Protein AF-X1GML5-F1 (afdb_monomer)

Solvent-accessible surface area (backbone atoms only — not comparable to full-atom values): 13481 Å² total; per-residue (Å²): 141,86,92,84,84,85,78,87,82,85,81,82,80,90,77,82,84,73,92,74,81,89,80,80,94,76,78,83,78,83,74,62,97,82,66,76,75,74,88,67,67,85,82,75,78,62,94,89,65,86,56,95,78,64,89,80,70,81,79,78,78,92,61,84,79,86,75,69,65,70,74,53,55,68,74,67,52,81,80,68,88,64,60,60,70,61,52,48,52,53,56,69,71,47,81,73,61,89,66,44,42,71,45,38,36,36,44,88,98,43,46,30,32,54,42,77,46,75,46,73,58,94,88,43,81,44,79,44,80,43,81,40,74,49,78,87,77,81,87,81,88,81,85,63,82,81,41,50,77,45,78,44,67,57,97,94,38,80,60,36,40,35,34,29,33,59,70,65,70,87,72,79,69,67,73,72,76,69,48,74,66,54,55,49,51,53,55,51,49,58,63,58,73,73,109

Nearest PDB structures (foldseek):
  7r04-assembly1_A  TM=2.091E-01  e=4.145E-01  Homo sapiens
  3k50-assembly1_A  TM=2.361E-01  e=2.569E+00  Bacteroides fragilis NCTC 9343
  7r81-assembly1_K1  TM=2.561E-01  e=3.879E+00  Neurospora crassa

Secondary structure (DSSP, 8-state):
---------------------------PPPPPTT----SSPPPPPPTT---TT-TT------S----SSHHHHTTSS------HHHHHHHHHHSPPPTTEEEEEEEETTEEEEEEEEEEEETTEEEEEEEEEE-SPPPSS----TTEEEEEEEETTEEEEEEEEEESS-----------HHHHHHHHHHHHHTT-

pLDDT: mean 70.28, std 16.93, range [37.28, 95.25]

Mean predicted aligned error: 21.53 Å

Structure (mmCIF, N/CA/C/O backbone):
data_AF-X1GML5-F1
#
_entry.id   AF-X1GML5-F1
#
loop_
_atom_site.group_PDB
_atom_site.id
_atom_site.type_symbol
_atom_site.label_atom_id
_atom_site.labe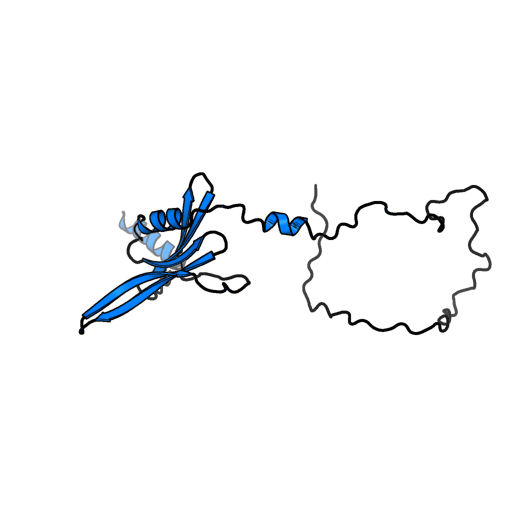l_alt_id
_atom_site.label_comp_id
_atom_site.label_asym_id
_atom_site.label_entity_id
_atom_site.label_seq_id
_atom_site.pdbx_PDB_ins_code
_atom_site.Cartn_x
_atom_site.Cartn_y
_atom_site.Cartn_z
_atom_site.occupancy
_atom_site.B_iso_or_equiv
_atom_site.auth_seq_id
_atom_site.auth_comp_id
_atom_site.auth_asym_id
_atom_site.auth_atom_id
_atom_site.pdbx_PDB_model_num
ATOM 1 N N . PHE A 1 1 ? 34.353 -23.204 2.441 1.00 42.31 1 PHE A N 1
ATOM 2 C CA . PHE A 1 1 ? 34.838 -22.052 1.657 1.00 42.31 1 PHE A CA 1
ATOM 3 C C . PHE A 1 1 ? 33.688 -21.052 1.590 1.00 42.31 1 PHE A C 1
ATOM 5 O O . PHE A 1 1 ? 32.716 -21.375 0.940 1.00 42.31 1 PHE A O 1
ATOM 12 N N . ILE A 1 2 ? 33.590 -19.935 2.315 1.00 45.88 2 ILE A N 1
ATOM 13 C CA . ILE A 1 2 ? 34.549 -19.033 2.965 1.00 45.88 2 ILE A CA 1
ATOM 14 C C . ILE A 1 2 ? 33.913 -18.567 4.294 1.00 45.88 2 ILE A C 1
ATOM 16 O O . ILE A 1 2 ? 32.857 -17.948 4.305 1.00 45.88 2 ILE A O 1
ATOM 20 N N . LYS A 1 3 ? 34.562 -18.889 5.417 1.00 42.34 3 LYS A N 1
ATOM 21 C CA . LYS A 1 3 ? 34.443 -18.201 6.711 1.00 42.34 3 LYS A CA 1
ATOM 22 C C . LYS A 1 3 ? 35.810 -17.556 6.921 1.00 42.34 3 LYS A C 1
ATOM 24 O O . LYS A 1 3 ? 36.703 -18.262 7.367 1.00 42.34 3 LYS A O 1
ATOM 29 N N . LEU A 1 4 ? 36.005 -16.300 6.527 1.00 49.41 4 LEU A N 1
ATOM 30 C CA . LEU A 1 4 ? 37.103 -15.439 6.991 1.00 49.41 4 LEU A CA 1
ATOM 31 C C . LEU A 1 4 ? 36.992 -14.091 6.278 1.00 49.41 4 LEU A C 1
ATOM 33 O O . LEU A 1 4 ? 37.176 -14.030 5.071 1.00 49.41 4 LEU A O 1
ATOM 37 N N . ILE A 1 5 ? 36.647 -13.058 7.036 1.00 54.75 5 ILE A N 1
ATOM 38 C CA . ILE A 1 5 ? 37.131 -11.666 7.002 1.00 54.75 5 ILE A CA 1
ATOM 39 C C . ILE A 1 5 ? 36.096 -10.909 7.832 1.00 54.75 5 ILE A C 1
ATOM 41 O O . ILE A 1 5 ? 35.011 -10.550 7.381 1.00 54.75 5 ILE A O 1
ATOM 45 N N . GLY A 1 6 ? 36.401 -10.835 9.124 1.00 37.28 6 GLY A N 1
ATOM 46 C CA . GLY A 1 6 ? 35.650 -10.048 10.079 1.00 37.28 6 GLY A CA 1
ATOM 47 C C . GLY A 1 6 ? 35.962 -8.564 9.939 1.00 37.28 6 GLY A C 1
ATOM 48 O O . GLY A 1 6 ? 36.991 -8.170 9.396 1.00 37.28 6 GLY A O 1
ATOM 49 N N . GLY A 1 7 ? 35.068 -7.766 10.507 1.00 40.50 7 GLY A N 1
ATOM 50 C CA . GLY A 1 7 ? 35.265 -6.346 10.748 1.00 40.50 7 GLY A CA 1
ATOM 51 C C . GLY A 1 7 ? 33.969 -5.714 11.231 1.00 40.50 7 GLY A C 1
ATOM 52 O O . GLY A 1 7 ? 33.253 -5.110 10.445 1.00 40.50 7 GLY A O 1
ATOM 53 N N . LYS A 1 8 ? 33.643 -5.890 12.518 1.00 46.78 8 LYS A N 1
ATOM 54 C CA . LYS A 1 8 ? 32.671 -5.030 13.202 1.00 46.78 8 LYS A CA 1
ATOM 55 C C . LYS A 1 8 ? 33.288 -3.635 13.308 1.00 46.78 8 LYS A C 1
ATOM 57 O O . LYS A 1 8 ? 34.385 -3.517 13.845 1.00 46.78 8 LYS A O 1
ATOM 62 N N . THR A 1 9 ? 32.584 -2.602 12.867 1.00 48.12 9 THR A N 1
ATOM 63 C CA . THR A 1 9 ? 32.887 -1.218 13.250 1.00 48.12 9 THR A CA 1
ATOM 64 C C . THR A 1 9 ? 31.716 -0.681 14.058 1.00 48.12 9 THR A C 1
ATOM 66 O O . THR A 1 9 ? 30.733 -0.187 13.512 1.00 48.12 9 THR A O 1
ATOM 69 N N . GLU A 1 10 ? 31.813 -0.838 15.375 1.00 46.84 10 GLU A N 1
ATOM 70 C CA . GLU A 1 10 ? 31.093 -0.016 16.344 1.00 46.84 10 GLU A CA 1
ATOM 71 C C . GLU A 1 10 ? 31.871 1.303 16.486 1.00 46.84 10 GLU A C 1
ATOM 73 O O . GLU A 1 10 ? 33.069 1.281 16.760 1.00 46.84 10 GLU A O 1
ATOM 78 N N . GLY A 1 11 ? 31.200 2.443 16.290 1.00 42.91 11 GLY A N 1
ATOM 79 C CA . GLY A 1 11 ? 31.710 3.759 16.689 1.00 42.91 11 GLY A CA 1
ATOM 80 C C . GLY A 1 11 ? 32.022 4.744 15.555 1.00 42.91 11 GLY A C 1
ATOM 81 O O . GLY A 1 11 ? 33.055 4.661 14.907 1.00 42.91 11 GLY A O 1
ATOM 82 N N . GLY A 1 12 ? 31.160 5.758 15.424 1.00 39.97 12 GLY A N 1
ATOM 83 C CA . GLY A 1 12 ? 31.598 7.158 15.364 1.00 39.97 12 GLY A CA 1
ATOM 84 C C . GLY A 1 12 ? 32.148 7.733 14.049 1.00 39.97 12 GLY A C 1
ATOM 85 O O . GLY A 1 12 ? 33.340 7.678 13.793 1.00 39.97 12 GLY A O 1
ATOM 86 N N . ILE A 1 13 ? 31.270 8.448 13.334 1.00 42.94 13 ILE A N 1
ATOM 87 C CA . ILE A 1 13 ? 31.510 9.706 12.591 1.00 42.94 13 ILE A CA 1
ATOM 88 C C . ILE A 1 13 ? 32.687 9.696 11.591 1.00 42.94 13 ILE A C 1
ATOM 90 O O . ILE A 1 13 ? 33.816 10.067 11.912 1.00 42.94 13 ILE A O 1
ATOM 94 N N . ALA A 1 14 ? 32.382 9.425 10.319 1.00 44.62 14 ALA A N 1
ATOM 95 C CA . ALA A 1 14 ? 33.234 9.849 9.211 1.00 44.62 14 ALA A CA 1
ATOM 96 C C . ALA A 1 14 ? 33.231 11.390 9.129 1.00 44.62 14 ALA A C 1
ATOM 98 O O . ALA A 1 14 ? 32.210 11.998 8.808 1.00 44.62 14 ALA A O 1
ATOM 99 N N . LYS A 1 15 ? 34.362 12.028 9.454 1.00 49.09 15 LYS A N 1
ATOM 100 C CA . LYS A 1 15 ? 34.577 13.462 9.216 1.00 49.09 15 LYS A CA 1
ATOM 101 C C . LYS A 1 15 ? 34.886 13.704 7.738 1.00 49.09 15 LYS A C 1
ATOM 103 O O . LYS A 1 15 ? 35.784 13.092 7.168 1.00 49.09 15 LYS A O 1
ATOM 108 N N . GLU A 1 16 ? 34.128 14.632 7.171 1.00 42.84 16 GLU A N 1
ATOM 109 C CA . GLU A 1 16 ? 34.284 15.263 5.863 1.00 42.84 16 GLU A CA 1
ATOM 110 C C . GLU A 1 16 ? 35.732 15.743 5.637 1.00 42.84 16 GLU A C 1
ATOM 112 O O . GLU A 1 16 ? 36.264 16.537 6.416 1.00 42.84 16 GLU A O 1
ATOM 117 N N . ILE A 1 17 ? 36.387 15.266 4.573 1.00 47.38 17 ILE A N 1
ATOM 118 C CA . ILE A 1 17 ? 37.682 15.800 4.135 1.00 47.38 17 ILE A CA 1
ATOM 119 C C . ILE A 1 17 ? 37.388 17.068 3.332 1.00 47.38 17 ILE A C 1
ATOM 121 O O . ILE A 1 17 ? 37.073 17.004 2.144 1.00 47.38 17 ILE A O 1
ATOM 125 N N . LYS A 1 18 ? 37.473 18.229 3.989 1.00 46.03 18 LYS A N 1
ATOM 126 C CA . LYS A 1 18 ? 37.583 19.515 3.294 1.00 46.03 18 LYS A CA 1
ATOM 127 C C . LYS A 1 18 ? 38.949 19.602 2.621 1.00 46.03 18 LYS A C 1
ATOM 129 O O . LYS A 1 18 ? 39.967 19.260 3.217 1.00 46.03 18 LYS A O 1
ATOM 134 N N . ALA A 1 19 ? 38.934 20.048 1.370 1.00 50.16 19 ALA A N 1
ATOM 135 C CA . ALA A 1 19 ? 40.122 20.351 0.593 1.00 50.16 19 ALA A CA 1
ATOM 136 C C . ALA A 1 19 ? 41.000 21.363 1.341 1.00 50.16 19 ALA A C 1
ATOM 138 O O . ALA A 1 19 ? 40.521 22.432 1.717 1.00 50.16 19 ALA A O 1
ATOM 139 N N . GLU A 1 20 ? 42.275 21.028 1.524 1.00 48.16 20 GLU A N 1
ATOM 140 C CA . GLU A 1 20 ? 43.288 21.961 2.002 1.00 48.16 20 GLU A CA 1
ATOM 141 C C . GLU A 1 20 ? 44.414 22.038 0.967 1.00 48.16 20 GLU A C 1
ATOM 143 O O . GLU A 1 20 ? 44.883 21.034 0.421 1.00 48.16 20 GLU A O 1
ATOM 148 N N . GLU A 1 21 ? 44.745 23.277 0.625 1.00 44.97 21 GLU A N 1
ATOM 149 C CA . GLU A 1 21 ? 45.674 23.697 -0.411 1.00 44.97 21 GLU A CA 1
ATOM 150 C C . GLU A 1 21 ? 47.099 23.194 -0.149 1.00 44.97 21 GLU A C 1
ATOM 152 O O . GLU A 1 21 ? 47.548 23.076 0.989 1.00 44.97 21 GLU A O 1
ATOM 157 N N . LYS A 1 22 ? 47.852 22.944 -1.227 1.00 46.56 22 LYS A N 1
ATOM 158 C CA . LYS A 1 22 ? 49.302 22.704 -1.168 1.00 46.56 22 LYS A CA 1
ATOM 159 C C . LYS A 1 22 ? 50.013 23.844 -0.425 1.00 46.56 22 LYS A C 1
ATOM 161 O O . LYS A 1 22 ? 49.896 24.988 -0.864 1.00 46.56 22 LYS A O 1
ATOM 166 N N . PRO A 1 23 ? 50.970 23.517 0.462 1.00 39.78 23 PRO A N 1
ATOM 167 C CA . PRO A 1 23 ? 52.148 24.341 0.631 1.00 39.78 23 PRO A CA 1
ATOM 168 C C . PRO A 1 23 ? 53.428 23.594 0.250 1.00 39.78 23 PRO A C 1
ATOM 170 O O . PRO A 1 23 ? 53.528 22.368 0.209 1.00 39.78 23 PRO A O 1
ATOM 173 N N . ALA A 1 24 ? 54.399 24.422 -0.104 1.00 39.69 24 ALA A N 1
ATOM 174 C CA . ALA A 1 24 ? 55.656 24.099 -0.735 1.00 39.69 24 ALA A CA 1
ATOM 175 C C . ALA A 1 24 ? 56.640 23.328 0.161 1.00 39.69 24 ALA A C 1
ATOM 177 O O . ALA A 1 24 ? 56.534 23.288 1.385 1.00 39.69 24 ALA A O 1
ATOM 178 N N . ALA A 1 25 ? 57.644 22.761 -0.510 1.00 50.81 25 ALA A N 1
ATOM 179 C CA . ALA A 1 25 ? 58.812 22.092 0.042 1.00 50.81 25 ALA A CA 1
ATOM 180 C C . ALA A 1 25 ? 59.371 22.751 1.313 1.00 50.81 25 ALA A C 1
ATOM 182 O O . ALA A 1 25 ? 59.711 23.933 1.289 1.00 50.81 25 ALA A O 1
ATOM 183 N N . ARG A 1 26 ? 59.580 21.954 2.372 1.00 39.84 26 ARG A N 1
ATOM 184 C CA . ARG A 1 26 ? 60.567 22.231 3.426 1.00 39.84 26 ARG A CA 1
ATOM 185 C C . ARG A 1 26 ? 60.962 20.970 4.203 1.00 39.84 26 ARG A C 1
ATOM 187 O O . ARG A 1 26 ? 60.115 20.247 4.704 1.00 39.84 26 ARG A O 1
ATOM 194 N N . ALA A 1 27 ? 62.284 20.814 4.279 1.00 43.94 27 ALA A N 1
ATOM 195 C CA . ALA A 1 27 ? 63.109 20.183 5.310 1.00 43.94 27 ALA A CA 1
ATOM 196 C C . ALA A 1 27 ? 62.799 18.734 5.741 1.00 43.94 27 ALA A C 1
ATOM 198 O O . ALA A 1 27 ? 61.808 18.437 6.397 1.00 43.94 27 ALA A O 1
ATOM 199 N N . ALA A 1 28 ? 63.753 17.844 5.448 1.00 48.19 28 ALA A N 1
ATOM 200 C CA . ALA A 1 28 ? 63.825 16.498 6.004 1.00 48.19 28 ALA A CA 1
ATOM 201 C C . ALA A 1 28 ? 63.810 16.527 7.550 1.00 48.19 28 ALA A C 1
ATOM 203 O O . ALA A 1 28 ? 64.538 17.332 8.138 1.00 48.19 28 ALA A O 1
ATOM 204 N N . PRO A 1 29 ? 63.044 15.649 8.224 1.00 48.53 29 PRO A N 1
ATOM 205 C CA . PRO A 1 29 ? 63.086 15.555 9.674 1.00 48.53 29 PRO A CA 1
ATOM 206 C C . PRO A 1 29 ? 64.422 14.955 10.127 1.00 48.53 29 PRO A C 1
ATOM 208 O O . PRO A 1 29 ? 64.935 14.002 9.531 1.00 48.53 29 PRO A O 1
ATOM 211 N N . ALA A 1 30 ? 64.980 15.542 11.186 1.00 57.03 30 ALA A N 1
ATOM 212 C CA . ALA A 1 30 ? 66.211 15.121 11.837 1.00 57.03 30 ALA A CA 1
ATOM 213 C C . ALA A 1 30 ? 66.178 13.616 12.158 1.00 57.03 30 ALA A C 1
ATOM 215 O O . ALA A 1 30 ? 65.274 13.121 12.830 1.00 57.03 30 ALA A O 1
ATOM 216 N N . GLY A 1 31 ? 67.161 12.883 11.632 1.00 56.75 31 GLY A N 1
ATOM 217 C CA . GLY A 1 31 ? 67.307 11.451 11.862 1.00 56.75 31 GLY A CA 1
ATOM 218 C C . GLY A 1 31 ? 67.605 11.143 1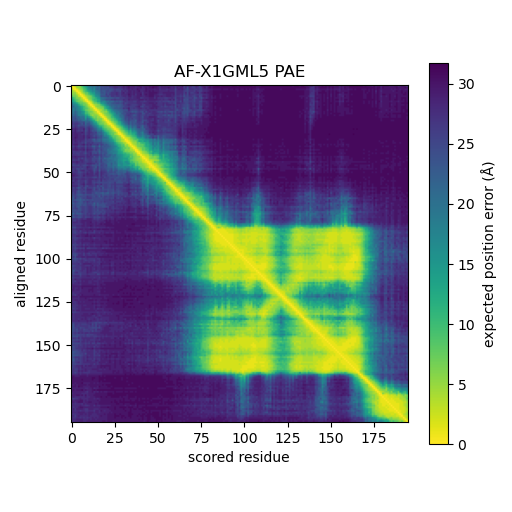3.329 1.00 56.75 31 GLY A C 1
ATOM 219 O O . GLY A 1 31 ? 68.366 11.851 13.982 1.00 56.75 31 GLY A O 1
ATOM 220 N N . HIS A 1 32 ? 67.006 10.065 13.831 1.00 54.84 32 HIS A N 1
ATOM 221 C CA . HIS A 1 32 ? 67.267 9.498 15.153 1.00 54.84 32 HIS A CA 1
ATOM 222 C C . HIS A 1 32 ? 68.785 9.279 15.362 1.00 54.84 32 HIS A C 1
ATOM 224 O O . HIS A 1 32 ? 69.427 8.755 14.447 1.00 54.84 32 HIS A O 1
ATOM 230 N N . PRO A 1 33 ? 69.373 9.594 16.535 1.00 60.81 33 PRO A N 1
ATOM 231 C CA . PRO A 1 33 ? 70.832 9.577 16.753 1.00 60.81 33 PRO A CA 1
ATOM 232 C C . PRO A 1 33 ? 71.493 8.188 16.661 1.00 60.81 33 PRO A C 1
ATOM 234 O O . PRO A 1 33 ? 72.711 8.088 16.704 1.00 60.81 33 PRO A O 1
ATOM 237 N N . LEU A 1 34 ? 70.702 7.123 16.500 1.00 60.25 34 LEU A N 1
ATOM 238 C CA . LEU A 1 34 ? 71.160 5.739 16.312 1.00 60.25 34 LEU A CA 1
ATOM 239 C C . LEU A 1 34 ? 71.056 5.257 14.855 1.00 60.25 34 LEU A C 1
ATOM 241 O O . LEU A 1 34 ? 71.297 4.088 14.570 1.00 60.25 34 LEU A O 1
ATOM 245 N N . ARG A 1 35 ? 70.658 6.122 13.917 1.00 60.78 35 ARG A N 1
ATOM 246 C CA . ARG A 1 35 ? 70.555 5.760 12.503 1.00 60.78 35 ARG A CA 1
ATOM 247 C C . ARG A 1 35 ? 71.881 6.075 11.820 1.00 60.78 35 ARG A C 1
ATOM 249 O O . ARG A 1 35 ? 72.061 7.163 11.274 1.00 60.78 35 ARG A O 1
ATOM 256 N N . GLU A 1 36 ? 72.817 5.133 11.885 1.00 67.94 36 GLU A N 1
ATOM 257 C CA . GLU A 1 36 ? 74.043 5.214 11.093 1.00 67.94 36 GLU A CA 1
ATOM 258 C C . GLU A 1 36 ? 73.681 5.407 9.614 1.00 67.94 36 GLU A C 1
ATOM 260 O O . GLU A 1 36 ? 72.768 4.773 9.075 1.00 67.94 36 GLU A O 1
ATOM 265 N N . LYS A 1 37 ? 74.351 6.360 8.960 1.00 63.47 37 LYS A N 1
ATOM 266 C CA . LYS A 1 37 ? 74.160 6.608 7.531 1.00 63.47 37 LYS A CA 1
ATOM 267 C C . LYS A 1 37 ? 74.601 5.348 6.790 1.00 63.47 37 LYS A C 1
ATOM 269 O O . LYS A 1 37 ? 75.745 4.936 6.944 1.00 63.47 37 LYS A O 1
ATOM 274 N N . ASN A 1 38 ? 73.716 4.765 5.981 1.00 58.53 38 ASN A N 1
ATOM 275 C CA . ASN A 1 38 ? 74.063 3.645 5.106 1.00 58.53 38 ASN A CA 1
ATOM 276 C C . ASN A 1 38 ? 75.311 4.004 4.280 1.00 58.53 38 ASN A C 1
ATOM 278 O O . ASN A 1 38 ? 75.240 4.844 3.384 1.00 58.53 38 ASN A O 1
ATOM 282 N N . VAL A 1 39 ? 76.446 3.372 4.591 1.00 64.50 39 VAL A N 1
ATOM 283 C CA . VAL A 1 39 ? 77.723 3.561 3.876 1.00 64.50 39 VAL A CA 1
ATOM 284 C C . VAL A 1 39 ? 77.679 2.888 2.499 1.00 64.50 39 VAL A C 1
ATOM 286 O O . VAL A 1 39 ? 78.369 3.292 1.568 1.00 64.50 39 VAL A O 1
ATOM 289 N N . PHE A 1 40 ? 76.790 1.908 2.341 1.00 62.31 40 PHE A N 1
ATOM 290 C CA . PHE A 1 40 ? 76.482 1.282 1.067 1.00 62.31 40 PHE A CA 1
ATOM 291 C C . PHE A 1 40 ? 75.171 1.868 0.540 1.00 62.31 40 PHE A C 1
ATOM 293 O O . PHE A 1 40 ? 74.109 1.695 1.142 1.00 62.31 40 PHE A O 1
ATOM 300 N N . GLY A 1 41 ? 75.250 2.609 -0.569 1.00 66.38 41 GLY A N 1
ATOM 301 C CA . GLY A 1 41 ? 74.064 3.088 -1.280 1.00 66.38 41 GLY A CA 1
ATOM 302 C C . GLY A 1 41 ? 73.140 1.932 -1.675 1.00 66.38 41 GLY A C 1
ATOM 303 O O . GLY A 1 41 ? 73.537 0.767 -1.662 1.00 66.38 41 GLY A O 1
ATOM 304 N N . THR A 1 42 ? 71.894 2.237 -2.042 1.00 66.44 42 THR A N 1
ATOM 305 C CA . THR A 1 42 ? 70.987 1.208 -2.561 1.00 66.44 42 THR A CA 1
ATOM 306 C C . THR A 1 42 ? 71.615 0.555 -3.800 1.00 66.44 42 THR A C 1
ATOM 308 O O . THR A 1 42 ? 71.968 1.270 -4.745 1.00 66.44 42 THR A O 1
ATOM 311 N N . PRO A 1 43 ? 71.801 -0.780 -3.820 1.00 68.44 43 PRO A N 1
ATOM 312 C CA . PRO A 1 43 ? 72.435 -1.444 -4.947 1.00 68.44 43 PRO A CA 1
ATOM 313 C C . PRO A 1 43 ? 71.578 -1.235 -6.195 1.00 68.44 43 PRO A C 1
ATOM 315 O O . PRO A 1 43 ? 70.367 -1.472 -6.187 1.00 68.44 43 PRO A O 1
ATOM 318 N N . LYS A 1 44 ? 72.206 -0.752 -7.269 1.00 65.56 44 LYS A N 1
ATOM 319 C CA . LYS A 1 44 ? 71.548 -0.671 -8.572 1.00 65.56 44 LYS A CA 1
ATOM 320 C C . LYS A 1 44 ? 71.449 -2.086 -9.153 1.00 65.56 44 LYS A C 1
ATOM 322 O O . LYS A 1 44 ? 72.419 -2.837 -9.045 1.00 65.56 44 LYS A O 1
ATOM 327 N N . PRO A 1 45 ? 70.317 -2.455 -9.771 1.00 65.50 45 PRO A N 1
ATOM 328 C CA . PRO A 1 45 ? 70.212 -3.711 -10.502 1.00 65.50 45 PRO A CA 1
ATOM 329 C C . PRO A 1 45 ? 71.303 -3.803 -11.572 1.00 65.50 45 PRO A C 1
ATOM 331 O O . PRO A 1 45 ? 71.653 -2.797 -12.194 1.00 65.50 45 PRO A O 1
ATOM 334 N N . ALA A 1 46 ? 71.826 -5.008 -11.793 1.00 69.50 46 ALA A N 1
ATOM 335 C CA . ALA A 1 46 ? 72.757 -5.260 -12.884 1.00 69.50 46 ALA A CA 1
ATOM 336 C C . ALA A 1 46 ? 72.096 -4.950 -14.239 1.00 69.50 46 ALA A C 1
ATOM 338 O O . ALA A 1 46 ? 70.890 -5.152 -14.422 1.00 69.50 46 ALA A O 1
ATOM 339 N N . ALA A 1 47 ? 72.895 -4.459 -15.189 1.00 65.00 47 ALA A N 1
ATOM 340 C CA . ALA A 1 47 ? 72.423 -4.146 -16.532 1.00 65.00 47 ALA A CA 1
ATOM 341 C C . ALA A 1 47 ? 71.772 -5.390 -17.168 1.00 65.00 47 ALA A C 1
ATOM 343 O O . ALA A 1 47 ? 72.407 -6.435 -17.282 1.00 65.00 47 ALA A O 1
ATOM 344 N N . GLY A 1 48 ? 70.496 -5.276 -17.550 1.00 65.94 48 GLY A N 1
ATOM 345 C CA . GLY A 1 48 ? 69.728 -6.352 -18.189 1.00 65.94 48 GLY A CA 1
ATOM 346 C C . GLY A 1 48 ? 68.758 -7.126 -17.284 1.00 65.94 48 GLY A C 1
ATOM 347 O O . GLY A 1 48 ? 67.991 -7.936 -17.798 1.00 65.94 48 GLY A O 1
ATOM 348 N N . MET A 1 49 ? 68.714 -6.872 -15.969 1.00 60.66 49 MET A N 1
ATOM 349 C CA . MET A 1 49 ? 67.706 -7.485 -15.088 1.00 60.66 49 MET A CA 1
ATOM 350 C C . MET A 1 49 ? 66.421 -6.645 -15.014 1.00 60.66 49 MET A C 1
ATOM 352 O O . MET A 1 49 ? 66.383 -5.595 -14.374 1.00 60.66 49 MET A O 1
ATOM 356 N N . ASN A 1 50 ? 65.334 -7.144 -15.612 1.00 62.16 50 ASN A N 1
ATOM 357 C CA . ASN A 1 50 ? 63.984 -6.595 -15.444 1.00 62.16 50 ASN A CA 1
ATOM 358 C C . ASN A 1 50 ? 63.378 -7.079 -14.118 1.00 62.16 50 ASN A C 1
ATOM 360 O O . ASN A 1 50 ? 62.663 -8.078 -14.076 1.00 62.16 50 ASN A O 1
ATOM 364 N N . ILE A 1 51 ? 63.673 -6.383 -13.021 1.00 60.19 51 ILE A N 1
ATOM 365 C CA . ILE A 1 51 ? 63.005 -6.628 -11.739 1.00 60.19 51 ILE A CA 1
ATOM 366 C C . ILE A 1 51 ? 61.600 -6.022 -11.824 1.00 60.19 51 ILE A C 1
ATOM 368 O O . ILE A 1 51 ? 61.450 -4.838 -12.134 1.00 60.19 51 ILE A O 1
ATOM 372 N N . ALA A 1 52 ? 60.571 -6.833 -11.564 1.00 53.38 52 ALA A N 1
ATOM 373 C CA . ALA A 1 52 ? 59.189 -6.377 -11.445 1.00 53.38 52 ALA A CA 1
ATOM 374 C C . ALA A 1 52 ? 59.118 -5.238 -10.409 1.00 53.38 52 ALA A C 1
ATOM 376 O O . ALA A 1 52 ? 59.241 -5.473 -9.210 1.00 53.38 52 ALA A O 1
ATOM 377 N N . GLY A 1 53 ? 59.015 -3.993 -10.888 1.00 55.38 53 GLY A N 1
ATOM 378 C CA . GLY A 1 53 ? 59.154 -2.784 -10.067 1.00 55.38 53 GLY A CA 1
ATOM 379 C C . GLY A 1 53 ? 60.067 -1.694 -10.645 1.00 55.38 53 GLY A C 1
ATOM 380 O O . GLY A 1 53 ? 60.194 -0.637 -10.026 1.00 55.38 53 GLY A O 1
ATOM 381 N N . SER A 1 54 ? 60.684 -1.893 -11.819 1.00 56.56 54 SER A N 1
ATOM 382 C CA . SER A 1 54 ? 61.336 -0.800 -12.557 1.00 56.56 54 SER A CA 1
ATOM 383 C C . SER A 1 54 ? 60.324 0.324 -12.818 1.00 56.56 54 SER A C 1
ATOM 385 O O . SER A 1 54 ? 59.308 0.105 -13.483 1.00 56.56 54 SER A O 1
ATOM 387 N N . ARG A 1 55 ? 60.604 1.515 -12.283 1.00 56.62 55 ARG A N 1
ATOM 388 C CA . ARG A 1 55 ? 59.700 2.676 -12.202 1.00 56.62 55 ARG A CA 1
ATOM 389 C C . ARG A 1 55 ? 59.297 3.310 -13.543 1.00 56.62 55 ARG A C 1
ATOM 391 O O . ARG A 1 55 ? 58.545 4.275 -13.528 1.00 56.62 55 ARG A O 1
ATOM 398 N N . ASP A 1 56 ? 59.714 2.747 -14.673 1.00 57.75 56 ASP A N 1
ATOM 399 C CA . ASP A 1 56 ? 59.549 3.374 -15.991 1.00 57.75 56 ASP A CA 1
ATOM 400 C C . ASP A 1 56 ? 58.498 2.708 -16.889 1.00 57.75 56 ASP A C 1
ATOM 402 O O . ASP A 1 56 ? 58.361 3.062 -18.058 1.00 57.75 56 ASP A O 1
ATOM 406 N N . ARG A 1 57 ? 57.699 1.765 -16.372 1.00 56.19 57 ARG A N 1
ATOM 407 C CA . ARG A 1 57 ? 56.503 1.315 -17.098 1.00 56.19 57 ARG A CA 1
ATOM 408 C C . ARG A 1 57 ? 55.309 2.160 -16.686 1.00 56.19 57 ARG A C 1
ATOM 410 O O . ARG A 1 57 ? 54.626 1.847 -15.716 1.00 56.19 57 ARG A O 1
ATOM 417 N N . ALA A 1 58 ? 55.040 3.207 -17.462 1.00 60.47 58 ALA A N 1
ATOM 418 C CA . ALA A 1 58 ? 53.723 3.824 -17.496 1.00 60.47 58 ALA A CA 1
ATOM 419 C C . ALA A 1 58 ? 52.720 2.764 -17.977 1.00 60.47 58 ALA A C 1
ATOM 421 O O . ALA A 1 58 ? 52.571 2.518 -19.172 1.00 60.47 58 ALA A O 1
ATOM 422 N N . THR A 1 59 ? 52.073 2.075 -17.040 1.00 63.12 59 THR A N 1
ATOM 423 C CA . THR A 1 59 ? 50.909 1.232 -17.312 1.00 63.12 59 THR A CA 1
ATOM 424 C C . THR A 1 59 ? 49.801 2.125 -17.858 1.00 63.12 59 THR A C 1
ATOM 426 O O . THR A 1 59 ? 49.070 2.755 -17.096 1.00 63.12 59 THR A O 1
ATOM 429 N N . GLN A 1 60 ? 49.703 2.222 -19.185 1.00 64.88 60 GLN A N 1
ATOM 430 C CA . GLN A 1 60 ? 48.545 2.804 -19.848 1.00 64.88 60 GLN A CA 1
ATOM 431 C C . GLN A 1 60 ? 47.369 1.854 -19.635 1.00 64.88 60 GLN A C 1
ATOM 433 O O . GLN A 1 60 ? 47.317 0.767 -20.203 1.00 64.88 60 GLN A O 1
ATOM 438 N N . ASN A 1 61 ? 46.447 2.247 -18.761 1.00 63.28 61 ASN A N 1
ATOM 439 C CA . ASN A 1 61 ? 45.201 1.528 -18.564 1.00 63.28 61 ASN A CA 1
ATOM 440 C C . ASN A 1 61 ? 44.267 1.881 -19.733 1.00 63.28 61 ASN A C 1
ATOM 442 O O . ASN A 1 61 ? 43.629 2.929 -19.724 1.00 63.28 61 ASN A O 1
ATOM 446 N N . THR A 1 62 ? 44.247 1.054 -20.780 1.00 67.19 62 THR A N 1
ATOM 447 C CA . THR A 1 62 ? 43.413 1.226 -21.985 1.00 67.19 62 THR A CA 1
ATOM 448 C C . THR A 1 62 ? 42.036 0.574 -21.820 1.00 67.19 62 THR A C 1
ATOM 450 O O . THR A 1 62 ? 41.544 -0.112 -22.713 1.00 67.19 62 THR A O 1
ATOM 453 N N . GLY A 1 63 ? 41.416 0.760 -20.656 1.00 74.56 63 GLY A N 1
ATOM 454 C CA . GLY A 1 63 ? 40.051 0.318 -20.378 1.00 74.56 63 GLY A CA 1
ATOM 455 C C . GLY A 1 63 ? 39.124 1.516 -20.172 1.00 74.56 63 GLY A C 1
ATOM 456 O O . GLY A 1 63 ? 39.575 2.538 -19.647 1.00 74.56 63 GLY A O 1
ATOM 457 N N . PRO A 1 64 ? 37.837 1.428 -20.555 1.00 75.56 64 PRO A N 1
ATOM 458 C CA . PRO A 1 64 ? 36.870 2.451 -20.186 1.00 75.56 64 PRO A CA 1
ATOM 459 C C . PRO A 1 64 ? 36.848 2.589 -18.661 1.00 75.56 64 PRO A C 1
ATOM 461 O O . PRO A 1 64 ? 36.776 1.600 -17.929 1.00 75.56 64 PRO A O 1
ATOM 464 N N . LEU A 1 65 ? 36.940 3.828 -18.177 1.00 71.81 65 LEU A N 1
ATOM 465 C CA . LEU A 1 65 ? 36.849 4.113 -16.753 1.00 71.81 65 LEU A CA 1
ATOM 466 C C . LEU A 1 65 ? 35.428 3.748 -16.306 1.00 71.81 65 LEU A C 1
ATOM 468 O O . LEU A 1 65 ? 34.464 4.389 -16.724 1.00 71.81 65 LEU A O 1
ATOM 472 N N . TYR A 1 66 ? 35.277 2.698 -15.496 1.00 68.19 66 TYR A N 1
ATOM 473 C CA . TYR A 1 66 ? 33.972 2.335 -14.953 1.00 68.19 66 TYR A CA 1
ATOM 474 C C . TYR A 1 66 ? 33.500 3.461 -14.027 1.00 68.19 66 TYR A C 1
ATOM 476 O O . TYR A 1 66 ? 34.003 3.627 -12.919 1.00 68.19 66 TYR A O 1
ATOM 484 N N . THR A 1 67 ? 32.551 4.265 -14.505 1.00 72.31 67 THR A N 1
ATOM 485 C CA . THR A 1 67 ? 31.989 5.395 -13.749 1.00 72.31 67 THR A CA 1
ATOM 486 C C . THR A 1 67 ? 30.776 5.000 -12.906 1.00 72.31 67 THR A C 1
ATOM 488 O O . THR A 1 67 ? 30.253 5.838 -12.178 1.00 72.31 67 THR A O 1
ATOM 491 N N . GLY A 1 68 ? 30.299 3.751 -13.012 1.00 63.50 68 GLY A N 1
ATOM 492 C CA . GLY A 1 68 ? 29.112 3.259 -12.301 1.00 63.50 68 GLY A CA 1
ATOM 493 C C . GLY A 1 68 ? 27.788 3.926 -12.699 1.00 63.50 68 GLY A C 1
ATOM 494 O O . GLY A 1 68 ? 26.770 3.650 -12.076 1.00 63.50 68 GLY A O 1
ATOM 495 N N . LYS A 1 69 ? 27.778 4.798 -13.717 1.00 61.78 69 LYS A N 1
ATOM 496 C CA . LYS A 1 69 ? 26.584 5.563 -14.112 1.00 61.78 69 LYS A CA 1
ATOM 497 C C . LYS A 1 69 ? 25.557 4.732 -14.887 1.00 61.78 69 LYS A C 1
ATOM 499 O O . LYS A 1 69 ? 24.364 4.934 -14.705 1.00 61.78 69 LYS A O 1
ATOM 504 N N . GLU A 1 70 ? 26.003 3.781 -15.706 1.00 59.56 70 GLU A N 1
ATOM 505 C CA . GLU A 1 70 ? 25.100 3.012 -16.585 1.00 59.56 70 GLU A CA 1
ATOM 506 C C . GLU A 1 70 ? 24.432 1.809 -15.903 1.00 59.56 70 GLU A C 1
ATOM 508 O O . GLU A 1 70 ? 23.367 1.350 -16.317 1.00 59.56 70 GLU A O 1
ATOM 513 N N . SER A 1 71 ? 25.013 1.306 -14.811 1.00 59.12 71 SER A N 1
ATOM 514 C CA . SER A 1 71 ? 24.433 0.186 -14.064 1.00 59.12 71 SER A CA 1
ATOM 515 C C . SER A 1 71 ? 23.217 0.589 -13.224 1.00 59.12 71 SER A C 1
ATOM 517 O O . SER A 1 71 ? 22.395 -0.267 -12.912 1.00 59.12 71 SER A O 1
ATOM 519 N N . PHE A 1 72 ? 23.050 1.880 -12.913 1.00 54.56 72 PHE A N 1
ATOM 520 C CA . PHE A 1 72 ? 21.886 2.386 -12.176 1.00 54.56 72 PHE A CA 1
ATOM 521 C C . PHE A 1 72 ? 20.711 2.783 -13.075 1.00 54.56 72 PHE A C 1
ATOM 523 O O . PHE A 1 72 ? 19.565 2.571 -12.689 1.00 54.56 72 PHE A O 1
ATOM 530 N N . SER A 1 73 ? 20.962 3.317 -14.274 1.00 57.00 73 SER A N 1
ATOM 531 C CA . SER A 1 73 ? 19.888 3.745 -15.185 1.00 57.00 73 SER A CA 1
ATOM 532 C C . SER A 1 73 ? 19.043 2.575 -15.688 1.00 57.00 73 SER A C 1
ATOM 534 O O . SER A 1 73 ? 17.835 2.711 -15.834 1.00 57.00 73 SER A O 1
ATOM 536 N N . THR A 1 74 ? 19.664 1.412 -15.887 1.00 56.50 74 THR A N 1
ATOM 537 C CA . THR A 1 74 ? 18.988 0.202 -16.384 1.00 56.50 74 THR A CA 1
ATOM 538 C C . THR A 1 74 ? 18.067 -0.430 -15.329 1.00 56.50 74 THR A C 1
ATOM 540 O O . THR A 1 74 ? 17.085 -1.077 -15.669 1.00 56.50 74 THR A O 1
ATOM 543 N N . LEU A 1 75 ? 18.339 -0.212 -14.036 1.00 56.06 75 LEU A N 1
ATOM 544 C CA . LEU A 1 75 ? 17.472 -0.658 -12.932 1.00 56.06 75 LEU A CA 1
ATOM 545 C C . LEU A 1 75 ? 16.313 0.311 -12.647 1.00 56.06 75 LEU A C 1
ATOM 547 O O . LEU A 1 75 ? 15.357 -0.065 -11.979 1.00 56.06 75 LEU A O 1
ATOM 551 N N . MET A 1 76 ? 16.415 1.550 -13.135 1.00 54.47 76 MET A N 1
ATOM 552 C CA . MET A 1 76 ? 15.396 2.603 -13.014 1.00 54.47 76 MET A CA 1
ATOM 553 C C . MET A 1 76 ? 14.504 2.693 -14.255 1.00 54.47 76 MET A C 1
ATOM 555 O O . MET A 1 76 ? 13.682 3.599 -14.367 1.00 54.47 76 MET A O 1
ATOM 559 N N . GLN A 1 77 ? 14.691 1.787 -15.214 1.00 52.31 77 GLN A N 1
ATOM 560 C CA . GLN A 1 77 ? 13.849 1.700 -16.390 1.00 52.31 77 GLN A CA 1
ATOM 561 C C . GLN A 1 77 ? 12.498 1.135 -15.932 1.00 52.31 77 GLN A C 1
ATOM 563 O O . GLN A 1 77 ? 12.442 0.016 -15.425 1.00 52.31 77 GLN A O 1
ATOM 568 N N . ASP A 1 78 ? 11.440 1.948 -16.044 1.00 53.22 78 ASP A N 1
ATOM 569 C CA . ASP A 1 78 ? 10.029 1.629 -15.766 1.00 53.22 78 ASP A CA 1
ATOM 570 C C . ASP A 1 78 ? 9.522 0.490 -16.692 1.00 53.22 78 ASP A C 1
ATOM 572 O O . ASP A 1 78 ? 8.612 0.651 -17.499 1.00 53.22 78 ASP A O 1
ATOM 576 N N . GLU A 1 79 ? 10.128 -0.694 -16.611 1.00 49.88 79 GLU A N 1
ATOM 577 C CA . GLU A 1 79 ? 9.8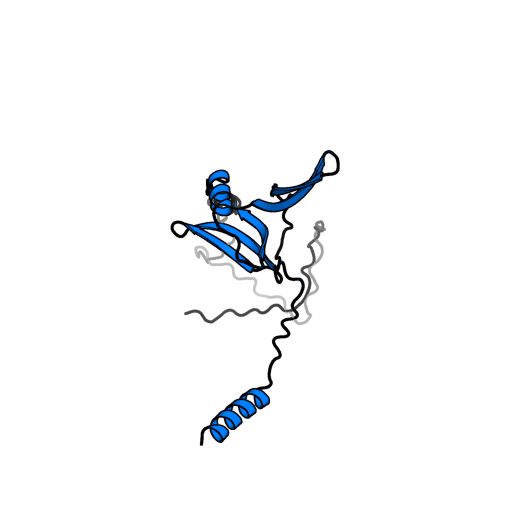39 -1.883 -17.431 1.00 49.88 79 GLU A CA 1
ATOM 578 C C . GLU A 1 79 ? 8.623 -2.671 -16.921 1.00 49.88 79 GLU A C 1
ATOM 580 O O . GLU A 1 79 ? 8.327 -3.781 -17.365 1.00 49.88 79 GLU A O 1
ATOM 585 N N . THR A 1 80 ? 7.861 -2.106 -15.990 1.00 56.34 80 THR A N 1
ATOM 586 C CA . THR A 1 80 ? 6.521 -2.595 -15.703 1.00 56.34 80 THR A CA 1
ATOM 587 C C . THR A 1 80 ? 5.536 -1.611 -16.310 1.00 56.34 80 THR A C 1
ATOM 589 O O . THR A 1 80 ? 5.111 -0.664 -15.652 1.00 56.34 80 THR A O 1
ATOM 592 N N . TYR A 1 81 ? 5.163 -1.843 -17.573 1.00 58.44 81 TYR A N 1
ATOM 593 C CA . TYR A 1 81 ? 3.923 -1.307 -18.131 1.00 58.44 81 TYR A CA 1
ATOM 594 C C . TYR A 1 81 ? 2.772 -1.949 -17.356 1.00 58.44 81 TYR A C 1
ATOM 596 O O . TYR A 1 81 ? 2.233 -2.993 -17.719 1.00 58.44 81 TYR A O 1
ATOM 604 N N . VAL A 1 82 ? 2.507 -1.394 -16.182 1.00 67.00 82 VAL A N 1
ATOM 605 C CA . VAL A 1 82 ? 1.415 -1.797 -15.323 1.00 67.00 82 VAL A CA 1
ATOM 606 C C . VAL A 1 82 ? 0.212 -0.989 -15.769 1.00 67.00 82 VAL A C 1
ATOM 608 O O . VAL A 1 82 ? 0.211 0.232 -15.613 1.00 67.00 82 VAL A O 1
ATOM 611 N N . ASP A 1 83 ? -0.802 -1.647 -16.332 1.00 84.12 83 ASP A N 1
ATOM 612 C CA . ASP A 1 83 ? -2.068 -0.975 -16.615 1.00 84.12 83 ASP A CA 1
ATOM 613 C C . ASP A 1 83 ? -2.741 -0.620 -15.284 1.00 84.12 83 ASP A C 1
ATOM 615 O O . ASP A 1 83 ? -3.392 -1.431 -14.620 1.00 84.12 83 ASP A O 1
ATOM 619 N N . PHE A 1 84 ? -2.512 0.621 -14.864 1.00 83.44 84 PHE A N 1
ATOM 620 C CA . PHE A 1 84 ? -3.037 1.175 -13.627 1.00 83.44 84 PHE A CA 1
ATOM 621 C C . PHE A 1 84 ? -4.562 1.059 -13.551 1.00 83.44 84 PHE A C 1
ATOM 623 O O . PHE A 1 84 ? -5.097 0.730 -12.491 1.00 83.44 84 PHE A O 1
ATOM 630 N N . ASN A 1 85 ? -5.260 1.316 -14.660 1.00 87.62 85 ASN A N 1
ATOM 631 C CA . ASN A 1 85 ? -6.718 1.304 -14.681 1.00 87.62 85 ASN A CA 1
ATOM 632 C C . ASN A 1 85 ? -7.239 -0.118 -14.485 1.00 87.62 85 ASN A C 1
ATOM 634 O O . ASN A 1 85 ? -8.176 -0.328 -13.716 1.00 87.62 85 ASN A O 1
ATOM 638 N N . GLU A 1 86 ? -6.596 -1.094 -15.124 1.00 91.06 86 GLU A N 1
ATOM 639 C CA . GLU A 1 86 ? -6.935 -2.504 -14.959 1.00 91.06 86 GLU A CA 1
ATOM 640 C C . GLU A 1 86 ? -6.726 -2.966 -13.510 1.00 91.06 86 GLU A C 1
ATOM 642 O O . GLU A 1 86 ? -7.609 -3.592 -12.917 1.00 91.06 86 GLU A O 1
ATOM 647 N N . ILE A 1 87 ? -5.588 -2.621 -12.896 1.00 91.12 87 ILE A N 1
ATOM 648 C CA . ILE A 1 87 ? -5.334 -2.955 -11.489 1.00 91.12 87 ILE A CA 1
ATOM 649 C C . ILE A 1 87 ? -6.371 -2.313 -10.581 1.00 91.12 87 ILE A C 1
ATOM 651 O O . ILE A 1 87 ? -6.870 -2.976 -9.671 1.00 91.12 87 ILE A O 1
ATOM 655 N N . MET A 1 88 ? -6.704 -1.044 -10.808 1.00 88.12 88 MET A N 1
ATOM 656 C CA . MET A 1 88 ? -7.665 -0.352 -9.960 1.00 88.12 88 MET A CA 1
ATOM 657 C C . MET A 1 88 ? -9.041 -1.015 -10.026 1.00 88.12 88 MET A C 1
ATOM 659 O O . MET A 1 88 ? -9.633 -1.298 -8.986 1.00 88.12 88 MET A O 1
ATOM 663 N N . GLN A 1 89 ? -9.502 -1.371 -11.228 1.00 90.38 89 GLN A N 1
ATOM 664 C CA . GLN A 1 89 ? -10.751 -2.113 -11.413 1.00 90.38 89 GLN A CA 1
ATOM 665 C C . GLN A 1 89 ? -10.727 -3.466 -10.692 1.00 90.38 89 GLN A C 1
ATOM 667 O O . GLN A 1 89 ? -11.693 -3.827 -10.017 1.00 90.38 89 GLN A O 1
ATOM 672 N N . LYS A 1 90 ? -9.610 -4.202 -10.772 1.00 91.75 90 LYS A N 1
ATOM 673 C CA . LYS A 1 90 ? -9.432 -5.460 -10.029 1.00 91.75 90 LYS A CA 1
ATOM 674 C C . LYS A 1 90 ? -9.522 -5.231 -8.519 1.00 91.75 90 LYS A C 1
ATOM 676 O O . LYS A 1 90 ? -10.212 -5.976 -7.827 1.00 91.75 90 LYS A O 1
ATOM 681 N N . LEU A 1 91 ? -8.863 -4.197 -7.998 1.00 90.50 91 LEU A N 1
ATOM 682 C CA . LEU A 1 91 ? -8.889 -3.864 -6.573 1.00 90.50 91 LEU A CA 1
ATOM 683 C C . LEU A 1 91 ? -10.284 -3.438 -6.099 1.00 90.50 91 LEU A C 1
ATOM 685 O O . LEU A 1 91 ? -10.675 -3.788 -4.987 1.00 90.50 91 LEU A O 1
ATOM 689 N N . GLU A 1 92 ? -11.045 -2.702 -6.903 1.00 88.00 92 GLU A N 1
ATOM 690 C CA . GLU A 1 92 ? -12.426 -2.316 -6.587 1.00 88.00 92 GLU A CA 1
ATOM 691 C C . GLU A 1 92 ? -13.391 -3.507 -6.605 1.00 88.00 92 GLU A C 1
ATOM 693 O O . GLU A 1 92 ? -14.278 -3.587 -5.755 1.00 88.00 92 GLU A O 1
ATOM 698 N N . ALA A 1 93 ? -13.188 -4.464 -7.513 1.00 90.75 93 ALA A N 1
ATOM 699 C CA . ALA A 1 93 ? -13.983 -5.689 -7.572 1.00 90.75 93 ALA A CA 1
ATOM 700 C C . ALA A 1 93 ? -13.755 -6.608 -6.356 1.00 90.75 93 ALA A C 1
ATOM 702 O O . ALA A 1 93 ? -14.642 -7.373 -5.969 1.00 90.75 93 ALA A O 1
ATOM 703 N N . ILE A 1 94 ? -12.574 -6.545 -5.734 1.00 91.38 94 ILE A N 1
ATOM 704 C CA . ILE A 1 94 ? -12.241 -7.353 -4.559 1.00 91.38 94 ILE A CA 1
ATOM 705 C C . ILE A 1 94 ? -12.846 -6.725 -3.302 1.00 91.38 94 ILE A C 1
ATOM 707 O O . ILE A 1 94 ? -12.448 -5.644 -2.860 1.00 91.38 94 ILE A O 1
ATOM 711 N N . LYS A 1 95 ? -13.743 -7.468 -2.643 1.00 90.88 95 LYS A N 1
ATOM 712 C CA . LYS A 1 95 ? -14.314 -7.067 -1.352 1.00 90.88 95 LYS A CA 1
ATOM 713 C C . LYS A 1 95 ? -13.205 -6.849 -0.305 1.00 90.88 95 LYS A C 1
ATOM 715 O O . LYS A 1 95 ? -12.263 -7.641 -0.174 1.00 90.88 95 LYS A O 1
ATOM 720 N N . ILE A 1 96 ? -13.332 -5.773 0.468 1.00 91.31 96 ILE A N 1
ATOM 721 C CA . ILE A 1 96 ? -12.489 -5.522 1.642 1.00 91.31 96 ILE A CA 1
ATOM 722 C C . ILE A 1 96 ? -12.928 -6.481 2.768 1.00 91.31 96 ILE A C 1
ATOM 724 O O . ILE A 1 96 ? -14.136 -6.675 2.945 1.00 91.31 96 ILE A O 1
ATOM 728 N N . PRO A 1 97 ? -11.994 -7.114 3.506 1.00 90.94 97 PRO A N 1
ATOM 729 C CA . PRO A 1 97 ? -12.334 -7.962 4.645 1.00 90.94 97 PRO A CA 1
ATOM 730 C C . PRO A 1 97 ? -13.152 -7.204 5.692 1.00 90.94 97 PRO A C 1
ATOM 732 O O . PRO A 1 97 ? -12.936 -6.014 5.924 1.00 90.94 97 PRO A O 1
ATOM 735 N N . ASP A 1 98 ? -14.079 -7.900 6.346 1.00 89.12 98 ASP A N 1
ATOM 736 C CA . ASP A 1 98 ? -14.935 -7.275 7.351 1.00 89.12 98 ASP A CA 1
ATOM 737 C C . ASP A 1 98 ? -14.092 -6.769 8.540 1.00 89.12 98 ASP A C 1
ATOM 739 O O . ASP A 1 98 ? -13.157 -7.434 8.993 1.00 89.12 98 ASP A O 1
ATOM 743 N N . GLY A 1 99 ? -14.413 -5.572 9.041 1.00 89.62 99 GLY A N 1
ATOM 744 C CA . GLY A 1 99 ? -13.652 -4.913 10.111 1.00 89.62 99 GLY A CA 1
ATOM 745 C C . GLY A 1 99 ? -12.375 -4.202 9.650 1.00 89.62 99 GLY A C 1
ATOM 746 O O . GLY A 1 99 ? -11.599 -3.754 10.496 1.00 89.62 99 GLY A O 1
ATOM 747 N N . PHE A 1 100 ? -12.158 -4.089 8.337 1.00 91.75 100 PHE A N 1
ATOM 748 C CA . PHE A 1 100 ? -11.054 -3.341 7.751 1.00 91.75 100 PHE A CA 1
ATOM 749 C C . PHE A 1 100 ? -11.533 -2.271 6.769 1.00 91.75 100 PHE A C 1
ATOM 751 O O . PHE A 1 100 ? -12.579 -2.392 6.133 1.00 91.75 100 PHE A O 1
ATOM 758 N N . GLU A 1 101 ? -10.710 -1.244 6.606 1.00 91.12 101 GLU A N 1
ATOM 759 C CA . GLU A 1 101 ? -10.802 -0.238 5.561 1.00 91.12 101 GLU A CA 1
ATOM 760 C C . GLU A 1 101 ? -9.487 -0.160 4.790 1.00 91.12 101 GLU A C 1
ATOM 762 O O . GLU A 1 101 ? -8.405 -0.389 5.330 1.00 91.12 101 GLU A O 1
ATOM 767 N N . ARG A 1 102 ? -9.585 0.141 3.498 1.00 91.62 102 ARG A N 1
ATOM 768 C CA . ARG A 1 102 ? -8.425 0.385 2.644 1.00 91.62 102 ARG A CA 1
ATOM 769 C C . ARG A 1 102 ? -8.015 1.844 2.812 1.00 91.62 102 ARG A C 1
ATOM 771 O O . ARG A 1 102 ? -8.819 2.713 2.497 1.00 91.62 102 ARG A O 1
ATOM 778 N N . GLU A 1 103 ? -6.788 2.098 3.260 1.00 89.25 103 GLU A N 1
ATOM 779 C CA . GLU A 1 103 ? -6.277 3.466 3.458 1.00 89.25 103 GLU A CA 1
ATOM 780 C C . GLU A 1 103 ? -5.208 3.834 2.421 1.00 89.25 103 GLU A C 1
ATOM 782 O O . GLU A 1 103 ? -5.234 4.941 1.880 1.00 89.25 103 GLU A O 1
ATOM 787 N N . LEU A 1 104 ? -4.318 2.888 2.089 1.00 90.75 104 LEU A N 1
ATOM 788 C CA . LEU A 1 104 ? -3.206 3.088 1.155 1.00 90.75 104 LEU A CA 1
ATOM 789 C C . LEU A 1 104 ? -3.102 1.935 0.146 1.00 90.75 104 LEU A C 1
ATOM 791 O O . LEU A 1 104 ? -3.326 0.772 0.483 1.00 90.75 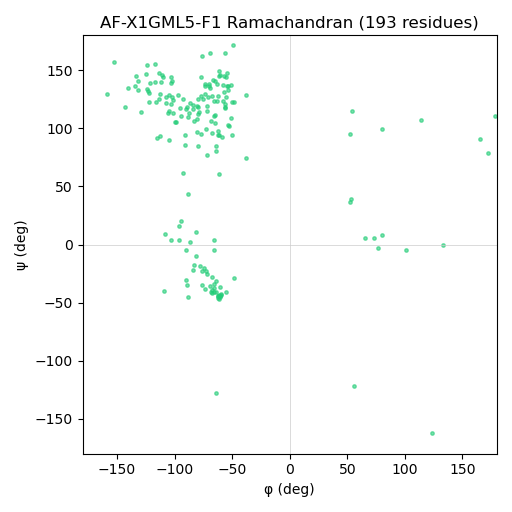104 LEU A O 1
ATOM 795 N N . ILE A 1 105 ? -2.716 2.257 -1.085 1.00 92.50 105 ILE A N 1
ATOM 796 C CA . ILE A 1 105 ? -2.430 1.320 -2.174 1.00 92.50 105 ILE A CA 1
ATOM 797 C C . ILE A 1 105 ? -1.090 1.717 -2.792 1.00 92.50 105 ILE A C 1
ATOM 799 O O . ILE A 1 105 ? -0.881 2.888 -3.094 1.00 92.50 105 ILE A O 1
ATOM 803 N N . ILE A 1 106 ? -0.203 0.755 -3.018 1.00 91.75 106 ILE A N 1
ATOM 804 C CA . ILE A 1 106 ? 1.055 0.933 -3.742 1.00 91.75 106 ILE A CA 1
ATOM 805 C C . ILE A 1 106 ? 0.986 0.128 -5.039 1.00 91.75 106 ILE A C 1
ATOM 807 O O . ILE A 1 106 ? 0.729 -1.077 -5.006 1.00 91.75 106 ILE A O 1
ATOM 811 N N . ILE A 1 107 ? 1.220 0.797 -6.169 1.00 91.44 107 ILE A N 1
ATOM 812 C CA . ILE A 1 107 ? 1.310 0.204 -7.509 1.00 91.44 107 ILE A CA 1
ATOM 813 C C . ILE A 1 107 ? 2.615 0.704 -8.127 1.00 91.44 107 ILE A C 1
ATOM 815 O O . ILE A 1 107 ? 2.774 1.903 -8.356 1.00 91.44 107 ILE A O 1
ATOM 819 N N . GLY A 1 108 ? 3.565 -0.203 -8.361 1.00 87.19 108 GLY A N 1
ATOM 820 C CA . GLY A 1 108 ? 4.909 0.166 -8.812 1.00 87.19 108 GLY A CA 1
ATOM 821 C C . GLY A 1 108 ? 5.583 1.162 -7.858 1.00 87.19 108 GLY A C 1
ATOM 822 O O . GLY A 1 108 ? 5.727 0.895 -6.667 1.00 87.19 108 GLY A O 1
ATOM 823 N N . ASN A 1 109 ? 5.969 2.323 -8.388 1.00 85.50 109 ASN A N 1
ATOM 824 C CA . ASN A 1 109 ? 6.604 3.440 -7.676 1.00 85.50 109 ASN A CA 1
ATOM 825 C C . ASN A 1 109 ? 5.605 4.534 -7.236 1.00 85.50 109 ASN A C 1
ATOM 827 O O . ASN A 1 109 ? 5.998 5.663 -6.928 1.00 85.50 109 ASN A O 1
ATOM 831 N N . HIS A 1 110 ? 4.304 4.243 -7.238 1.00 87.25 110 HIS A N 1
ATOM 832 C CA . HIS A 1 110 ? 3.259 5.204 -6.900 1.00 87.25 110 HIS A CA 1
ATOM 833 C C . HIS A 1 110 ? 2.411 4.723 -5.724 1.00 87.25 110 HIS A C 1
ATOM 835 O O . HIS A 1 110 ? 2.028 3.556 -5.655 1.00 87.25 110 HIS A O 1
ATOM 841 N N . ALA A 1 111 ? 2.082 5.650 -4.823 1.00 89.25 111 ALA A N 1
ATOM 842 C CA . ALA A 1 111 ? 1.150 5.421 -3.727 1.00 89.25 111 ALA A CA 1
ATOM 843 C C . ALA A 1 111 ? -0.146 6.208 -3.930 1.00 89.25 111 ALA A C 1
ATOM 845 O O . ALA A 1 111 ? -0.150 7.330 -4.440 1.00 89.25 111 ALA A O 1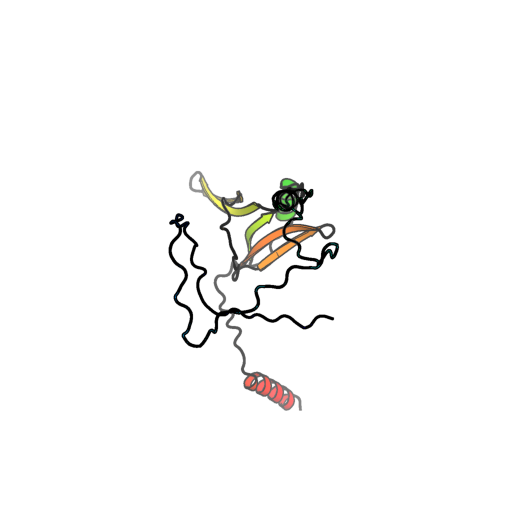
ATOM 846 N N . TYR A 1 112 ? -1.248 5.619 -3.487 1.00 90.19 112 TYR A N 1
ATOM 847 C CA . TYR A 1 112 ? -2.595 6.153 -3.602 1.00 90.19 112 TYR A CA 1
ATOM 848 C C . TYR A 1 112 ? -3.308 6.003 -2.265 1.00 90.19 112 TYR A C 1
ATOM 850 O O . TYR A 1 112 ? -3.212 4.955 -1.633 1.00 90.19 112 TYR A O 1
ATOM 858 N N . SER A 1 113 ? -4.023 7.038 -1.839 1.00 87.88 113 SER A N 1
ATOM 859 C CA . SER A 1 113 ? -4.815 7.037 -0.616 1.00 87.88 113 SER A CA 1
ATOM 860 C C . SER A 1 113 ? -6.299 7.083 -0.952 1.00 87.88 113 SER A C 1
ATOM 862 O O . SER A 1 113 ? -6.721 7.788 -1.875 1.00 87.88 113 SER A O 1
ATOM 864 N N . VAL A 1 114 ? -7.091 6.320 -0.203 1.00 82.50 114 VAL A N 1
ATOM 865 C CA . VAL A 1 114 ? -8.551 6.356 -0.295 1.00 82.50 114 VAL A CA 1
ATOM 866 C C . VAL A 1 114 ? -9.044 7.516 0.565 1.00 82.50 114 VAL A C 1
ATOM 868 O O . VAL A 1 114 ? -9.029 7.440 1.790 1.00 82.50 114 VAL A O 1
ATOM 871 N N . VAL A 1 115 ? -9.476 8.600 -0.073 1.00 71.69 115 VAL A N 1
ATOM 872 C CA . VAL A 1 115 ? -9.969 9.797 0.614 1.00 71.69 115 VAL A CA 1
ATOM 873 C C . VAL A 1 115 ? -11.492 9.806 0.567 1.00 71.69 115 VAL A C 1
ATOM 875 O O . VAL A 1 115 ? -12.108 9.705 -0.496 1.00 71.69 115 VAL A O 1
ATOM 878 N N . GLU A 1 116 ? -12.126 9.950 1.727 1.00 71.00 116 GLU A N 1
ATOM 879 C CA . GLU A 1 116 ? -13.567 10.174 1.804 1.00 71.00 116 GLU A CA 1
ATOM 880 C C . GLU A 1 116 ? -13.869 11.656 1.545 1.00 71.00 116 GLU A C 1
ATOM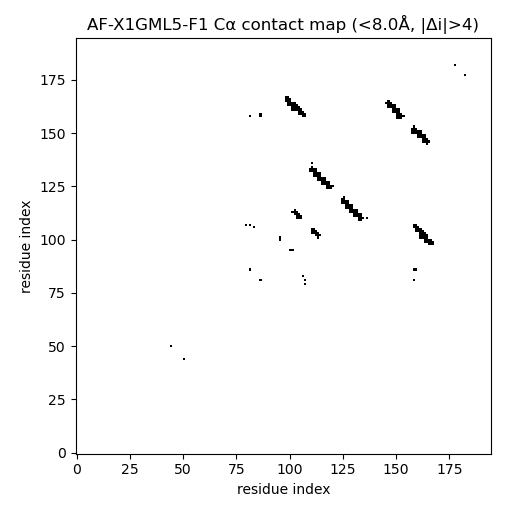 882 O O . GLU A 1 116 ? -13.605 12.524 2.378 1.00 71.00 116 GLU A O 1
ATOM 887 N N . ARG A 1 117 ? -14.447 11.973 0.383 1.00 68.50 117 ARG A N 1
ATOM 888 C CA . ARG A 1 117 ? -15.013 13.298 0.120 1.00 68.50 117 ARG A CA 1
ATOM 889 C C . ARG A 1 117 ? -16.429 13.361 0.663 1.00 68.50 117 ARG A C 1
ATOM 891 O O . ARG A 1 117 ? -17.332 12.673 0.195 1.00 68.50 117 ARG A O 1
ATOM 898 N N . VAL A 1 118 ? -16.627 14.238 1.636 1.00 70.12 118 VAL A N 1
ATOM 899 C CA . VAL A 1 118 ? -17.950 14.609 2.130 1.00 70.12 118 VAL A CA 1
ATOM 900 C C . VAL A 1 118 ? -18.398 15.862 1.384 1.00 70.12 118 VAL A C 1
ATOM 902 O O . VAL A 1 118 ? -17.851 16.939 1.605 1.00 70.12 118 VAL A O 1
ATOM 905 N N . GLN A 1 119 ? -19.395 15.738 0.513 1.00 72.44 119 GLN A N 1
ATOM 906 C CA . GLN A 1 119 ? -20.051 16.878 -0.126 1.00 72.44 119 GLN A CA 1
ATOM 907 C C . GLN A 1 119 ? -21.450 17.057 0.461 1.00 72.44 119 GLN A C 1
ATOM 909 O O . GLN A 1 119 ? -22.253 16.126 0.501 1.00 72.44 119 GLN A O 1
ATOM 914 N N . THR A 1 120 ? -21.750 18.266 0.931 1.00 73.12 120 THR A N 1
ATOM 915 C CA . THR A 1 120 ? -23.084 18.614 1.429 1.00 73.12 120 THR A CA 1
ATOM 916 C C . THR A 1 120 ? -23.833 19.348 0.329 1.00 73.12 120 THR A C 1
ATOM 918 O O . THR A 1 120 ? -23.569 20.520 0.075 1.00 73.12 120 THR A O 1
ATOM 921 N N . PHE A 1 121 ? -24.784 18.670 -0.311 1.00 73.69 121 PHE A N 1
ATOM 922 C CA . PHE A 1 121 ? -25.685 19.276 -1.291 1.00 73.69 121 PHE A CA 1
ATOM 923 C C . PHE A 1 121 ? -27.082 19.393 -0.687 1.00 73.69 121 PHE A C 1
ATOM 925 O O . PHE A 1 121 ? -27.674 18.397 -0.273 1.00 73.69 121 PHE A O 1
ATOM 932 N N . LEU A 1 122 ? -27.615 20.618 -0.622 1.00 79.75 122 LEU A N 1
ATOM 933 C CA . LEU A 1 122 ? -28.981 20.900 -0.147 1.00 79.75 122 LEU A CA 1
ATOM 934 C C . LEU A 1 122 ? -29.291 20.296 1.242 1.00 79.75 122 LEU A C 1
ATOM 936 O O . LEU A 1 122 ? -30.371 19.758 1.474 1.00 79.75 122 LEU A O 1
ATOM 940 N N . GLY A 1 123 ? -28.320 20.331 2.160 1.00 77.94 123 GLY A N 1
ATOM 941 C CA . GLY A 1 123 ? -28.462 19.777 3.513 1.00 77.94 123 GLY A CA 1
ATOM 942 C C . GLY A 1 123 ? -28.360 18.248 3.608 1.00 77.94 123 GLY A C 1
ATOM 943 O O . GLY A 1 123 ? -28.366 17.713 4.714 1.00 77.94 123 GLY A O 1
ATOM 944 N N . LYS A 1 124 ? -28.212 17.531 2.485 1.00 75.31 124 LYS A N 1
ATOM 945 C CA . LYS A 1 124 ? -27.918 16.093 2.465 1.00 75.31 124 LYS A CA 1
ATOM 946 C C . LYS A 1 124 ? -26.407 15.879 2.386 1.00 75.31 124 LYS A C 1
ATOM 948 O O . LYS A 1 124 ? -25.741 16.404 1.495 1.00 75.31 124 LYS A O 1
ATOM 953 N N . LYS A 1 125 ? -25.870 15.104 3.329 1.00 78.12 125 LYS A N 1
ATOM 954 C CA . LYS A 1 125 ? -24.461 14.693 3.360 1.00 78.12 125 LYS A CA 1
ATOM 955 C C . LYS A 1 125 ? -24.269 13.524 2.389 1.00 78.12 125 LYS A C 1
ATOM 957 O O . LYS A 1 125 ? -24.784 12.439 2.642 1.00 78.12 125 LYS A O 1
ATOM 962 N N . GLN A 1 126 ? -23.539 13.737 1.300 1.00 73.50 126 GLN A N 1
ATOM 963 C CA . GLN A 1 126 ? -23.113 12.688 0.377 1.00 73.50 126 GLN A CA 1
ATOM 964 C C . GLN A 1 126 ? -21.640 12.374 0.648 1.00 73.50 126 GLN A C 1
ATOM 966 O O . GLN A 1 126 ? -20.792 13.262 0.598 1.00 73.50 126 GLN A O 1
ATOM 971 N N . VAL A 1 127 ? -21.340 11.121 0.986 1.00 71.94 127 VAL A N 1
ATOM 972 C CA . VAL A 1 127 ? -19.968 10.648 1.208 1.00 71.94 127 VAL A CA 1
ATOM 973 C C . VAL A 1 127 ? -19.561 9.824 -0.007 1.00 71.94 127 VAL A C 1
ATOM 975 O O . VAL A 1 127 ? -20.168 8.790 -0.275 1.00 71.94 127 VAL A O 1
ATOM 978 N N . SER A 1 128 ? -18.567 10.289 -0.759 1.00 72.19 128 SER A N 1
ATOM 979 C CA . SER A 1 128 ? -17.977 9.573 -1.893 1.00 72.19 128 SER A CA 1
ATOM 980 C C . SER A 1 128 ? -16.541 9.183 -1.560 1.00 72.19 128 SER A C 1
ATOM 982 O O . SER A 1 128 ? -15.756 10.037 -1.149 1.00 72.19 128 SER A O 1
ATOM 98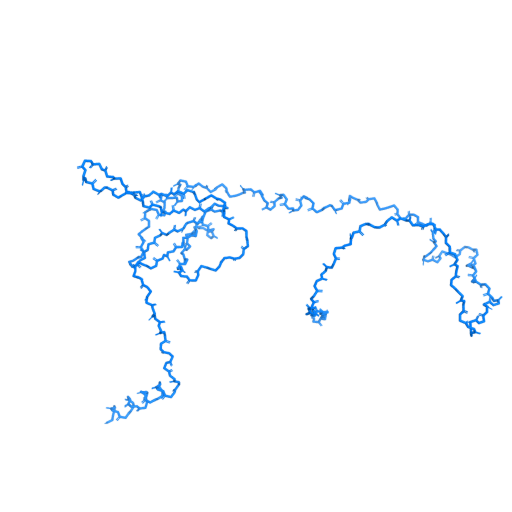4 N N . LYS A 1 129 ? -16.181 7.912 -1.750 1.00 72.31 129 LYS A N 1
ATOM 985 C CA . LYS A 1 129 ? -14.795 7.444 -1.614 1.00 72.31 129 LYS A CA 1
ATOM 986 C C . LYS A 1 129 ? -14.085 7.633 -2.947 1.00 72.31 129 LYS A C 1
ATOM 988 O O . LYS A 1 129 ? -14.544 7.100 -3.951 1.00 72.31 129 LYS A O 1
ATOM 993 N N . GLU A 1 130 ? -13.003 8.400 -2.955 1.00 78.56 130 GLU A N 1
ATOM 994 C CA . GLU A 1 130 ? -12.198 8.666 -4.147 1.00 78.56 130 GLU A CA 1
ATOM 995 C C . GLU A 1 130 ? -10.748 8.266 -3.875 1.00 78.56 130 GLU A C 1
ATOM 997 O O . GLU A 1 130 ? -10.189 8.574 -2.821 1.00 78.56 130 GLU A O 1
ATOM 1002 N N . ILE A 1 131 ? -10.135 7.557 -4.819 1.00 81.00 131 ILE A N 1
ATOM 1003 C CA . ILE A 1 131 ? -8.735 7.152 -4.720 1.00 81.00 131 ILE A CA 1
ATOM 1004 C C . ILE A 1 131 ? -7.892 8.268 -5.325 1.00 81.00 131 ILE A C 1
ATOM 1006 O O . ILE A 1 131 ? -8.019 8.592 -6.503 1.00 81.00 131 ILE A O 1
ATOM 1010 N N . SER A 1 132 ? -7.031 8.866 -4.511 1.00 82.81 132 SER A N 1
ATOM 1011 C CA . SER A 1 132 ? -6.188 9.991 -4.905 1.00 82.81 132 SER A CA 1
ATOM 1012 C C . SER A 1 132 ? -4.718 9.605 -4.819 1.00 82.81 132 SER A C 1
ATOM 1014 O O . SER A 1 132 ? -4.305 8.895 -3.903 1.00 82.81 132 SER A O 1
ATOM 1016 N N . LYS A 1 133 ? -3.910 10.046 -5.787 1.00 83.88 133 LYS A N 1
ATOM 1017 C CA . LYS A 1 133 ? -2.464 9.814 -5.750 1.00 83.88 133 LYS A CA 1
ATOM 1018 C C . LYS A 1 133 ? -1.886 10.579 -4.560 1.00 83.88 133 LYS A C 1
ATOM 1020 O O . LYS A 1 133 ? -2.068 11.793 -4.457 1.00 83.88 133 LYS A O 1
ATOM 1025 N N . VAL A 1 134 ? -1.204 9.869 -3.665 1.00 82.44 134 VAL A N 1
ATOM 1026 C CA . VAL A 1 134 ? -0.409 10.507 -2.613 1.00 82.44 134 VAL A CA 1
ATOM 1027 C C . VAL A 1 134 ? 0.741 11.227 -3.310 1.00 82.44 134 VAL A C 1
ATOM 1029 O O . VAL A 1 134 ? 1.249 10.732 -4.312 1.00 82.44 134 VAL A O 1
ATOM 1032 N N . GLY A 1 135 ? 1.102 12.418 -2.830 1.00 76.56 135 GLY A N 1
ATOM 1033 C CA . GLY A 1 135 ? 2.187 13.218 -3.400 1.00 76.56 135 GLY A CA 1
ATOM 1034 C C . GLY A 1 135 ? 3.561 12.544 -3.269 1.00 76.56 135 GLY A C 1
ATOM 1035 O O . GLY A 1 135 ? 3.769 11.403 -3.669 1.00 76.56 135 GLY A O 1
ATOM 1036 N N . ALA A 1 136 ? 4.542 13.253 -2.718 1.00 73.38 136 ALA A N 1
ATOM 1037 C CA . ALA A 1 136 ? 5.850 12.652 -2.476 1.00 73.38 136 ALA A CA 1
ATOM 1038 C C . ALA A 1 136 ? 5.765 11.650 -1.312 1.00 73.38 136 ALA A C 1
ATOM 1040 O O . ALA A 1 136 ? 5.428 12.030 -0.189 1.00 73.38 136 ALA A O 1
ATOM 1041 N N . ILE A 1 137 ? 6.073 10.378 -1.581 1.00 75.31 137 ILE A N 1
ATOM 1042 C CA . ILE A 1 137 ? 6.315 9.389 -0.528 1.00 75.31 137 ILE A CA 1
ATOM 1043 C C . ILE A 1 137 ? 7.656 9.761 0.116 1.00 75.31 137 ILE A C 1
ATOM 1045 O O . ILE A 1 137 ? 8.632 9.944 -0.616 1.00 75.31 137 ILE A O 1
ATOM 1049 N N . PRO A 1 138 ? 7.726 9.916 1.446 1.00 78.06 138 PRO A N 1
ATOM 1050 C CA . PRO A 1 138 ? 8.982 10.236 2.108 1.00 78.06 138 PRO A CA 1
ATOM 1051 C C . PRO A 1 138 ? 10.022 9.128 1.873 1.00 78.06 138 PRO A C 1
ATOM 1053 O O . PRO A 1 138 ? 9.681 7.949 1.795 1.00 78.06 138 PRO A O 1
ATOM 1056 N N . GLU A 1 139 ? 11.296 9.503 1.743 1.00 82.06 139 GLU A N 1
ATOM 1057 C CA . GLU A 1 139 ? 12.387 8.536 1.587 1.00 82.06 139 GLU A CA 1
ATOM 1058 C C . GLU A 1 139 ? 12.747 7.893 2.934 1.00 82.06 139 GLU A C 1
ATOM 1060 O O . GLU A 1 139 ? 12.723 8.549 3.978 1.00 82.06 139 GLU A O 1
ATOM 1065 N N . GLY A 1 140 ? 13.108 6.607 2.914 1.00 86.94 140 GLY A N 1
ATOM 1066 C CA . GLY A 1 140 ? 13.542 5.867 4.099 1.00 86.94 140 GLY A CA 1
ATOM 1067 C C . GLY A 1 140 ? 12.727 4.605 4.371 1.00 86.94 140 GLY A C 1
ATOM 1068 O O . GLY A 1 140 ? 12.063 4.062 3.490 1.00 86.94 140 GLY A O 1
ATOM 1069 N N . ILE A 1 141 ? 12.826 4.107 5.604 1.00 85.81 141 ILE A N 1
ATOM 1070 C CA . ILE A 1 141 ? 12.143 2.892 6.061 1.00 85.81 141 ILE A CA 1
ATOM 1071 C C . ILE A 1 141 ? 10.921 3.307 6.879 1.00 85.81 141 ILE A C 1
ATOM 1073 O O . ILE A 1 141 ? 11.059 4.018 7.874 1.00 85.81 141 ILE A O 1
ATOM 1077 N N . PHE A 1 142 ? 9.743 2.826 6.483 1.00 82.56 142 PHE A N 1
ATOM 1078 C CA . PHE A 1 142 ? 8.479 3.081 7.174 1.00 82.56 142 PHE A CA 1
ATOM 1079 C C . PHE A 1 142 ? 7.918 1.773 7.715 1.00 82.56 142 PHE A C 1
ATOM 1081 O O . PHE A 1 142 ? 7.686 0.827 6.962 1.00 82.56 142 PHE A O 1
ATOM 1088 N N . PHE A 1 143 ? 7.692 1.726 9.026 1.00 84.12 143 PHE A N 1
ATOM 1089 C CA . PHE A 1 143 ? 7.002 0.614 9.665 1.00 84.12 143 PHE A CA 1
ATOM 1090 C C . PHE A 1 143 ? 5.507 0.913 9.700 1.00 84.12 143 PHE A C 1
ATOM 1092 O O . PHE A 1 143 ? 5.064 1.879 10.314 1.00 84.12 143 PHE A O 1
ATOM 1099 N N . ALA A 1 144 ? 4.731 0.082 9.015 1.00 84.38 144 ALA A N 1
ATOM 1100 C CA . ALA A 1 144 ? 3.279 0.171 8.984 1.00 84.38 144 ALA A CA 1
ATOM 1101 C C . ALA A 1 144 ? 2.677 -0.730 10.081 1.00 84.38 144 ALA A C 1
ATOM 1103 O O . ALA A 1 144 ? 1.992 -1.699 9.775 1.00 84.38 144 ALA A O 1
ATOM 1104 N N . GLU A 1 145 ? 2.994 -0.449 11.351 1.00 86.94 145 GLU A N 1
ATOM 1105 C CA . GLU A 1 145 ? 2.676 -1.329 12.496 1.00 86.94 145 GLU A CA 1
ATOM 1106 C C . GLU A 1 145 ? 1.170 -1.567 12.680 1.00 86.94 145 GLU A C 1
ATOM 1108 O O . GLU A 1 145 ? 0.745 -2.684 12.971 1.00 86.94 145 GLU A O 1
ATOM 1113 N N . ASP A 1 146 ? 0.358 -0.540 12.428 1.00 89.06 146 ASP A N 1
ATOM 1114 C CA . ASP A 1 146 ? -1.100 -0.594 12.588 1.00 89.06 146 ASP A CA 1
ATOM 1115 C C . ASP A 1 146 ? -1.840 -1.121 11.349 1.00 89.06 146 ASP A C 1
ATOM 1117 O O . ASP A 1 146 ? -3.074 -1.176 11.320 1.00 89.06 146 ASP A O 1
ATOM 1121 N N . TYR A 1 147 ? -1.102 -1.509 10.307 1.00 92.12 147 TYR A N 1
ATOM 1122 C CA . TYR A 1 147 ? -1.674 -1.936 9.039 1.00 92.12 147 TYR A CA 1
ATOM 1123 C C . TYR A 1 147 ? -1.498 -3.430 8.806 1.00 92.12 147 TYR A C 1
ATOM 1125 O O . TYR A 1 147 ? -0.475 -4.038 9.107 1.00 92.12 147 TYR A O 1
ATOM 1133 N N . SER A 1 148 ? -2.508 -4.027 8.182 1.00 94.38 148 SER A N 1
ATOM 1134 C CA . SER A 1 148 ?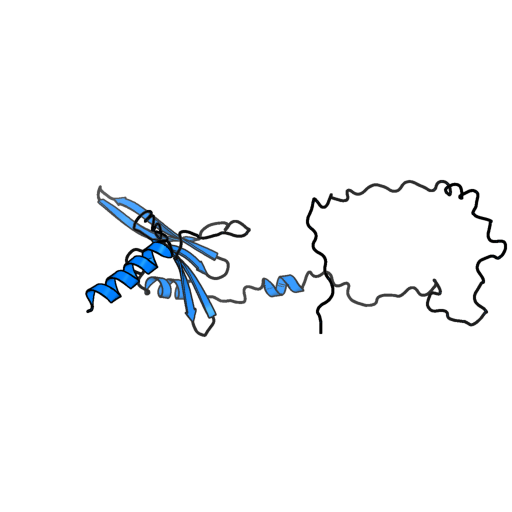 -2.430 -5.372 7.621 1.00 94.38 148 SER A CA 1
ATOM 1135 C C . SER A 1 148 ? -2.183 -5.269 6.113 1.00 94.38 148 SER A C 1
ATOM 1137 O O . SER A 1 148 ? -3.110 -4.906 5.381 1.00 94.38 148 SER A O 1
ATOM 1139 N N . PRO A 1 149 ? -0.958 -5.544 5.624 1.00 94.56 149 PRO A N 1
ATOM 1140 C CA . PRO A 1 149 ? -0.678 -5.505 4.197 1.00 94.56 149 PRO A CA 1
ATOM 1141 C C . PRO A 1 149 ? -1.365 -6.675 3.479 1.00 94.56 149 PRO A C 1
ATOM 1143 O O . PRO A 1 149 ? -1.318 -7.818 3.937 1.00 94.56 149 PRO A O 1
ATOM 1146 N N . ARG A 1 150 ? -1.979 -6.401 2.328 1.00 95.06 150 ARG A N 1
ATOM 1147 C CA . ARG A 1 150 ? -2.569 -7.393 1.421 1.00 95.06 150 ARG A CA 1
ATOM 1148 C C . ARG A 1 150 ? -1.934 -7.249 0.042 1.00 95.06 150 ARG A C 1
ATOM 1150 O O . ARG A 1 150 ? -1.821 -6.145 -0.475 1.00 95.06 150 ARG A O 1
ATOM 1157 N N . ILE A 1 151 ? -1.510 -8.363 -0.548 1.00 95.25 151 ILE A N 1
ATOM 1158 C CA . ILE A 1 151 ? -0.828 -8.381 -1.847 1.00 95.25 151 ILE A CA 1
ATOM 1159 C C . ILE A 1 151 ? -1.804 -8.875 -2.913 1.00 95.25 151 ILE A C 1
ATOM 1161 O O . ILE A 1 151 ? -2.403 -9.940 -2.757 1.00 95.25 151 ILE A O 1
ATOM 1165 N N . LEU A 1 152 ? -1.924 -8.124 -4.007 1.00 93.81 152 LEU A N 1
ATOM 1166 C CA . LEU A 1 152 ? -2.528 -8.596 -5.247 1.00 93.81 152 LEU A CA 1
ATOM 1167 C C . LEU A 1 152 ? -1.411 -9.091 -6.164 1.00 93.81 152 LEU A C 1
ATOM 1169 O O . LEU A 1 152 ? -0.547 -8.314 -6.574 1.00 93.81 152 LEU A O 1
ATOM 1173 N N . SER A 1 153 ? -1.432 -10.378 -6.495 1.00 93.00 153 SER A N 1
ATOM 1174 C CA . SER A 1 153 ? -0.437 -10.996 -7.369 1.00 93.00 153 SER A CA 1
ATOM 1175 C C . SER A 1 153 ? -1.087 -11.829 -8.460 1.00 93.00 153 SER A C 1
ATOM 1177 O O . SER A 1 153 ? -2.027 -12.571 -8.187 1.00 93.00 153 SER A O 1
ATOM 1179 N N . GLU A 1 154 ? -0.532 -11.770 -9.664 1.00 91.25 154 GLU A N 1
ATOM 1180 C CA . GLU A 1 154 ? -1.008 -12.507 -10.830 1.00 91.25 154 GLU A CA 1
ATOM 1181 C C . GLU A 1 154 ? 0.196 -13.009 -11.633 1.00 91.25 154 GLU A C 1
ATOM 1183 O O . GLU A 1 154 ? 1.171 -12.282 -11.825 1.00 91.25 154 GLU A O 1
ATOM 1188 N N . ASN A 1 155 ? 0.172 -14.274 -12.066 1.00 91.56 155 ASN A N 1
ATOM 1189 C CA . ASN A 1 155 ? 1.272 -14.902 -12.816 1.00 91.56 155 ASN A CA 1
ATOM 1190 C C . ASN A 1 155 ? 2.651 -14.778 -12.133 1.00 91.56 155 ASN A C 1
ATOM 1192 O O . ASN A 1 155 ? 3.672 -14.577 -12.790 1.00 91.56 155 ASN A O 1
ATOM 1196 N N . GLY A 1 156 ? 2.680 -14.852 -10.799 1.00 90.00 156 GLY A N 1
ATOM 1197 C CA . GLY A 1 156 ? 3.906 -14.709 -10.005 1.00 90.00 156 GLY A CA 1
ATOM 1198 C C . GLY A 1 156 ? 4.449 -13.278 -9.910 1.00 90.00 156 GLY A C 1
ATOM 1199 O O . GLY A 1 156 ? 5.515 -13.079 -9.333 1.00 90.00 156 GLY A O 1
ATOM 1200 N N . LYS A 1 157 ? 3.733 -12.280 -10.441 1.00 89.81 157 LYS A N 1
ATOM 1201 C CA . LYS A 1 157 ? 4.083 -10.859 -10.344 1.00 89.81 157 LYS A CA 1
ATOM 1202 C C . LYS A 1 157 ? 3.202 -10.170 -9.310 1.00 89.81 157 LYS A C 1
ATOM 1204 O O . LYS A 1 157 ? 2.002 -10.424 -9.251 1.00 89.81 157 LYS A O 1
ATOM 1209 N N . ILE A 1 158 ? 3.792 -9.286 -8.510 1.00 92.19 158 ILE A N 1
ATOM 1210 C CA . ILE A 1 158 ? 3.042 -8.412 -7.604 1.00 92.19 158 ILE A CA 1
ATOM 1211 C C . ILE A 1 158 ? 2.505 -7.246 -8.429 1.00 92.19 158 ILE A C 1
ATOM 1213 O O . ILE A 1 158 ? 3.278 -6.503 -9.026 1.00 92.19 158 ILE A O 1
ATOM 1217 N N . LEU A 1 159 ? 1.183 -7.115 -8.465 1.00 92.81 159 LEU A N 1
ATOM 1218 C CA . LEU A 1 159 ? 0.490 -6.031 -9.152 1.00 92.81 159 LEU A CA 1
ATOM 1219 C C . LEU A 1 159 ? 0.311 -4.827 -8.223 1.00 92.81 159 LEU A C 1
ATOM 1221 O O . LEU A 1 159 ? 0.572 -3.693 -8.617 1.00 92.81 159 LEU A O 1
ATOM 1225 N N . ALA A 1 160 ? -0.110 -5.076 -6.980 1.00 93.94 160 ALA A N 1
ATOM 1226 C CA . ALA A 1 160 ? -0.349 -4.029 -5.993 1.00 93.94 160 ALA A CA 1
ATOM 1227 C C . ALA A 1 160 ? -0.163 -4.529 -4.556 1.00 93.94 160 ALA A C 1
ATOM 1229 O O . ALA A 1 160 ? -0.310 -5.720 -4.267 1.00 93.94 160 ALA A O 1
ATOM 1230 N N . ILE A 1 161 ? 0.105 -3.589 -3.652 1.00 94.00 161 ILE A N 1
ATOM 1231 C CA . ILE A 1 161 ? 0.129 -3.802 -2.203 1.00 94.00 161 ILE A CA 1
ATOM 1232 C C . ILE A 1 161 ? -0.876 -2.841 -1.569 1.00 94.00 161 ILE A C 1
ATOM 1234 O O . ILE A 1 161 ? -0.772 -1.631 -1.735 1.00 94.00 161 ILE A O 1
ATOM 1238 N N . GLU A 1 162 ? -1.848 -3.366 -0.836 1.00 93.12 162 GLU A N 1
ATOM 1239 C CA . GLU A 1 162 ? -2.820 -2.581 -0.078 1.00 93.12 162 GLU A CA 1
ATOM 1240 C C . GLU A 1 162 ? -2.454 -2.589 1.401 1.00 93.12 162 GLU A C 1
ATOM 1242 O O . GLU A 1 162 ? -2.097 -3.632 1.943 1.00 93.12 162 GLU A O 1
ATOM 1247 N N . PHE A 1 163 ? -2.619 -1.458 2.076 1.00 93.75 163 PHE A N 1
ATOM 1248 C CA . PHE A 1 163 ? -2.554 -1.382 3.530 1.00 93.75 163 PHE A CA 1
ATOM 1249 C C . PHE A 1 163 ? -3.964 -1.207 4.074 1.00 93.75 163 PHE A C 1
ATOM 1251 O O . PHE A 1 163 ? -4.635 -0.197 3.831 1.00 93.75 163 PHE A O 1
ATOM 1258 N N . LEU A 1 164 ? -4.414 -2.237 4.786 1.00 93.19 164 LEU A N 1
ATOM 1259 C CA . LEU A 1 164 ? -5.726 -2.281 5.406 1.00 93.19 164 LEU A CA 1
ATOM 1260 C C . LEU A 1 164 ? -5.612 -1.878 6.872 1.00 93.19 164 LEU A C 1
ATOM 1262 O O . LEU A 1 164 ? -4.811 -2.453 7.613 1.00 93.19 164 LEU A O 1
ATOM 1266 N N . LYS A 1 165 ? -6.440 -0.934 7.301 1.00 92.31 165 LYS A N 1
ATOM 1267 C CA . LYS A 1 165 ? -6.553 -0.512 8.695 1.00 92.31 165 LYS A CA 1
ATOM 1268 C C . LYS A 1 165 ? -7.796 -1.108 9.319 1.00 92.31 165 LYS A C 1
ATOM 1270 O O . LYS A 1 165 ? -8.815 -1.257 8.654 1.00 92.31 165 LYS A O 1
ATOM 1275 N N . ARG A 1 166 ? -7.729 -1.477 10.594 1.00 91.00 166 ARG A N 1
ATOM 1276 C CA . ARG A 1 166 ? -8.904 -1.973 11.319 1.00 91.00 166 ARG A CA 1
ATOM 1277 C C . ARG A 1 166 ? -9.843 -0.809 11.632 1.00 91.00 166 ARG A C 1
ATOM 1279 O O . ARG A 1 166 ? -9.414 0.184 12.205 1.00 91.00 166 ARG A O 1
ATOM 1286 N N . THR A 1 167 ? -11.124 -0.948 11.298 1.00 83.75 167 THR A N 1
ATOM 1287 C CA . THR A 1 167 ? -12.144 0.089 11.549 1.00 83.75 167 THR A CA 1
ATOM 1288 C C . THR A 1 167 ? -12.614 0.122 13.004 1.00 83.75 167 THR A C 1
ATOM 1290 O O . THR A 1 167 ? -13.165 1.121 13.463 1.00 83.75 167 THR A O 1
ATOM 1293 N N . SER A 1 168 ? -12.389 -0.951 13.767 1.00 69.00 168 SER A N 1
ATOM 1294 C CA . SER A 1 168 ? -12.499 -0.915 15.224 1.00 69.00 168 SER A CA 1
ATOM 1295 C C . SER A 1 168 ? -11.229 -0.275 15.789 1.00 69.00 168 SER A C 1
ATOM 1297 O O . SER A 1 168 ? -10.155 -0.866 15.653 1.00 69.00 168 SER A O 1
ATOM 1299 N N . GLY A 1 169 ? -11.357 0.904 16.412 1.00 55.56 169 GLY A N 1
ATOM 1300 C CA . GLY A 1 169 ? -10.287 1.574 17.168 1.00 55.56 169 GLY A CA 1
ATOM 1301 C C . GLY A 1 169 ? -9.590 0.650 18.180 1.00 55.56 169 GLY A C 1
ATOM 1302 O O . GLY A 1 169 ? -10.040 -0.478 18.382 1.00 55.56 169 GLY A O 1
ATOM 1303 N N . PRO A 1 170 ? -8.487 1.107 18.802 1.00 47.59 170 PRO A N 1
ATOM 1304 C CA . PRO A 1 170 ? -7.424 0.254 19.321 1.00 47.59 170 PRO A CA 1
ATOM 1305 C C . PRO A 1 170 ? -8.001 -0.819 20.238 1.00 47.59 170 PRO A C 1
ATOM 1307 O O . PRO A 1 170 ? -8.308 -0.572 21.402 1.00 47.59 170 PRO A O 1
ATOM 1310 N N . MET A 1 171 ? -8.125 -2.042 19.726 1.00 45.69 171 MET A N 1
ATOM 1311 C CA . MET A 1 171 ? -8.005 -3.166 20.622 1.00 45.69 171 MET A CA 1
ATOM 1312 C C . MET A 1 171 ? -6.522 -3.217 20.941 1.00 45.69 171 MET A C 1
ATOM 1314 O O . MET A 1 171 ? -5.726 -3.757 20.175 1.00 45.69 171 MET A O 1
ATOM 1318 N N . ASP A 1 172 ? -6.185 -2.662 22.105 1.00 44.38 172 ASP A N 1
ATOM 1319 C CA . ASP A 1 172 ? -5.403 -3.383 23.099 1.00 44.38 172 ASP A CA 1
ATOM 1320 C C . ASP A 1 172 ? -5.870 -4.852 23.096 1.00 44.38 172 ASP A C 1
ATOM 1322 O O . ASP A 1 172 ? -6.526 -5.341 24.014 1.00 44.38 172 ASP A O 1
ATOM 1326 N N . VAL A 1 173 ? -5.490 -5.622 22.077 1.00 48.66 173 VAL A N 1
ATOM 1327 C CA . VAL A 1 173 ? -5.155 -7.005 22.322 1.00 48.66 173 VAL A CA 1
ATOM 1328 C C . VAL A 1 173 ? -3.832 -6.887 23.058 1.00 48.66 173 VAL A C 1
ATOM 1330 O O . VAL A 1 173 ? -2.756 -7.110 22.509 1.00 48.66 173 VAL A O 1
ATOM 1333 N N . LYS A 1 174 ? -3.925 -6.532 24.348 1.00 41.97 174 LYS A N 1
ATOM 1334 C CA . LYS A 1 174 ? -3.068 -7.150 25.338 1.00 41.97 174 LYS A CA 1
ATOM 1335 C C . LYS A 1 174 ? -3.247 -8.627 25.055 1.00 41.97 174 LYS A C 1
ATOM 1337 O O . LYS A 1 174 ? -4.222 -9.243 25.478 1.00 41.97 174 LYS A O 1
ATOM 1342 N N . VAL A 1 175 ? -2.347 -9.176 24.245 1.00 51.34 175 VAL A N 1
ATOM 1343 C CA . VAL A 1 175 ? -2.051 -10.590 24.285 1.00 51.34 175 VAL A CA 1
ATOM 1344 C C . VAL A 1 175 ? -1.601 -10.756 25.720 1.00 51.34 175 VAL A C 1
ATOM 1346 O O . VAL A 1 175 ? -0.479 -10.411 26.083 1.00 51.34 175 VAL A O 1
ATOM 1349 N N . GLU A 1 176 ? -2.560 -11.090 26.576 1.00 49.44 176 GLU A N 1
ATOM 1350 C CA . GLU A 1 176 ? -2.328 -11.364 27.971 1.00 49.44 176 GLU A CA 1
ATOM 1351 C C . GLU A 1 176 ? -1.402 -12.571 27.922 1.00 49.44 176 GLU A C 1
ATOM 1353 O O . GLU A 1 176 ? -1.826 -13.687 27.610 1.00 49.44 176 GLU A O 1
ATOM 1358 N N . TYR A 1 177 ? -0.098 -12.318 28.057 1.00 52.53 177 TYR A N 1
ATOM 1359 C CA . TYR A 1 177 ? 0.909 -13.357 28.135 1.00 52.53 177 TYR A CA 1
ATOM 1360 C C . TYR A 1 177 ? 0.598 -14.125 29.412 1.00 52.53 177 TYR A C 1
ATOM 1362 O O . TYR A 1 177 ? 1.139 -13.824 30.475 1.00 52.53 177 TYR A O 1
ATOM 1370 N N . LYS A 1 178 ? -0.316 -15.098 29.319 1.00 61.88 178 LYS A N 1
ATOM 1371 C CA . LYS A 1 178 ? -0.578 -16.038 30.397 1.00 61.88 178 LYS A CA 1
ATOM 1372 C C . LYS A 1 178 ? 0.759 -16.671 30.697 1.00 61.88 178 LYS A C 1
ATOM 1374 O O . LYS A 1 178 ? 1.393 -17.278 29.827 1.00 61.88 178 LYS A O 1
ATOM 1379 N N . SER A 1 179 ? 1.228 -16.451 31.914 1.00 69.62 179 SER A N 1
ATOM 1380 C CA . SER A 1 179 ? 2.516 -16.967 32.340 1.00 69.62 179 SER A CA 1
ATOM 1381 C C . SER A 1 179 ? 2.527 -18.482 32.107 1.00 69.62 179 SER A C 1
ATOM 1383 O O . SER A 1 179 ? 1.495 -19.145 32.247 1.00 69.62 179 SER A O 1
ATOM 1385 N N . LYS A 1 180 ? 3.686 -19.079 31.782 1.00 72.62 180 LYS A N 1
ATOM 1386 C CA . LYS A 1 180 ? 3.801 -20.547 31.612 1.00 72.62 180 LYS A CA 1
ATOM 1387 C C . LYS A 1 180 ? 3.164 -21.319 32.782 1.00 72.62 180 LYS A C 1
ATOM 1389 O O . LYS A 1 180 ? 2.651 -22.416 32.595 1.00 72.62 180 LYS A O 1
ATOM 1394 N N . LYS A 1 181 ? 3.153 -20.711 33.974 1.00 74.50 181 LYS A N 1
ATOM 1395 C CA . LYS A 1 181 ? 2.529 -21.216 35.201 1.00 74.50 181 LYS A CA 1
ATOM 1396 C C . LYS A 1 181 ? 0.996 -21.273 35.137 1.00 74.50 181 LYS A C 1
ATOM 1398 O O . LYS A 1 181 ? 0.418 -22.228 35.645 1.00 74.50 181 LYS A O 1
ATOM 1403 N N . GLU A 1 182 ? 0.332 -20.294 34.532 1.00 77.50 182 GLU A N 1
ATOM 1404 C CA . GLU A 1 182 ? -1.131 -20.282 34.359 1.00 77.50 182 GLU A CA 1
ATOM 1405 C C . GLU A 1 182 ? -1.591 -21.265 33.288 1.00 77.50 182 GLU A C 1
ATOM 1407 O O . GLU A 1 182 ? -2.591 -21.956 33.478 1.00 77.50 182 GLU A O 1
ATOM 1412 N N . ILE A 1 183 ? -0.822 -21.390 32.204 1.00 80.44 183 ILE A N 1
ATOM 1413 C CA . ILE A 1 183 ? -1.073 -22.393 31.163 1.00 80.44 183 ILE A CA 1
ATOM 1414 C C . ILE A 1 183 ? -0.974 -23.801 31.769 1.00 80.44 183 ILE A C 1
ATOM 1416 O O . ILE A 1 183 ? -1.899 -24.595 31.607 1.00 80.44 183 ILE A O 1
ATOM 1420 N N . LEU A 1 184 ? 0.076 -24.079 32.558 1.00 77.62 184 LEU A N 1
ATOM 1421 C CA . LEU A 1 184 ? 0.239 -25.368 33.244 1.00 77.62 184 LEU A CA 1
ATOM 1422 C C . LEU A 1 184 ? -0.897 -25.664 34.230 1.00 77.62 184 LEU A C 1
ATOM 1424 O O . LEU A 1 184 ? -1.395 -26.785 34.273 1.00 77.62 184 LEU A O 1
ATOM 1428 N N . LYS A 1 185 ? -1.315 -24.673 35.029 1.00 82.62 185 LYS A N 1
ATOM 1429 C CA . LYS A 1 185 ? -2.405 -24.848 36.002 1.00 82.62 185 LYS A CA 1
ATOM 1430 C C . LYS A 1 185 ? -3.712 -25.247 35.326 1.00 82.62 185 LYS A C 1
ATOM 1432 O O . LYS A 1 185 ? -4.384 -26.153 35.811 1.00 82.62 185 LYS A O 1
ATOM 1437 N N . ASN A 1 186 ? -4.047 -24.604 34.211 1.00 80.62 186 ASN A N 1
ATOM 1438 C CA . ASN A 1 186 ? -5.255 -24.936 33.462 1.00 80.62 186 ASN A CA 1
ATOM 1439 C C . ASN A 1 186 ? -5.159 -26.343 32.863 1.00 80.62 186 ASN A C 1
ATOM 1441 O O . ASN A 1 186 ? -6.103 -27.112 32.980 1.00 80.62 186 ASN A O 1
ATOM 1445 N N . GLN A 1 187 ? -3.995 -26.717 32.330 1.00 79.81 187 GLN A N 1
ATOM 1446 C CA . GLN A 1 187 ? -3.765 -28.040 31.747 1.00 79.81 187 GLN A CA 1
ATOM 1447 C C . GLN A 1 187 ? -3.867 -29.173 32.785 1.00 79.81 187 GLN A C 1
ATOM 1449 O O . G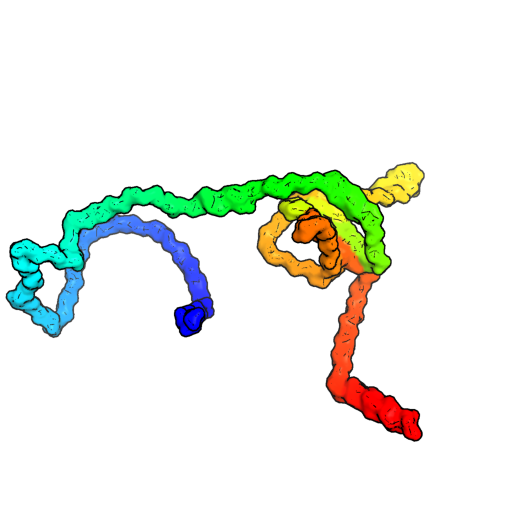LN A 1 187 ? -4.475 -30.206 32.517 1.00 79.81 187 GLN A O 1
ATOM 1454 N N . ILE A 1 188 ? -3.334 -28.959 33.993 1.00 82.00 188 ILE A N 1
ATOM 1455 C CA . ILE A 1 188 ? -3.433 -29.906 35.115 1.00 82.00 188 ILE A CA 1
ATOM 1456 C C . ILE A 1 188 ? -4.879 -30.015 35.611 1.00 82.00 188 ILE A C 1
ATOM 1458 O O . ILE A 1 188 ? -5.357 -31.115 35.877 1.00 82.00 188 ILE A O 1
ATOM 1462 N N . LYS A 1 189 ? -5.598 -28.891 35.704 1.00 81.94 189 LYS A N 1
ATOM 1463 C CA . LYS A 1 189 ? -6.999 -28.873 36.139 1.00 81.94 189 LYS A CA 1
ATOM 1464 C C . LYS A 1 189 ? -7.894 -29.671 35.186 1.00 81.94 189 LYS A C 1
ATOM 1466 O O . LYS A 1 189 ? -8.664 -30.509 35.639 1.00 81.94 189 LYS A O 1
ATOM 1471 N N . THR A 1 190 ? -7.712 -29.505 33.877 1.00 82.00 190 THR A N 1
ATOM 1472 C CA . THR A 1 190 ? -8.454 -30.270 32.862 1.00 82.00 190 THR A CA 1
ATOM 1473 C C . THR A 1 190 ? -8.148 -31.772 32.912 1.00 82.00 190 THR A C 1
ATOM 1475 O O . THR A 1 190 ? -9.029 -32.582 32.647 1.00 82.00 190 THR A O 1
ATOM 1478 N N . GLN A 1 191 ? -6.929 -32.170 33.293 1.00 75.56 191 GLN A N 1
ATOM 1479 C CA . GLN A 1 191 ? -6.574 -33.587 33.468 1.00 75.56 191 GLN A CA 1
ATOM 1480 C C . GLN A 1 191 ? -7.122 -34.210 34.761 1.00 75.56 191 GLN A C 1
ATOM 1482 O O . GLN A 1 191 ? -7.256 -35.430 34.833 1.00 75.56 191 GLN A O 1
ATOM 1487 N N . LEU A 1 192 ? -7.424 -33.397 35.776 1.00 74.69 192 LEU A N 1
ATOM 1488 C CA . LEU A 1 192 ? -7.967 -33.852 37.060 1.00 74.69 192 LEU A CA 1
ATOM 1489 C C . LEU A 1 192 ? -9.499 -33.900 37.077 1.00 74.69 192 LEU A C 1
ATOM 1491 O O . LEU A 1 192 ? -10.054 -34.747 37.761 1.00 74.69 192 LEU A O 1
ATOM 1495 N N . GLU A 1 193 ? -10.174 -33.034 36.318 1.00 69.44 193 GLU A N 1
ATOM 1496 C CA . GLU A 1 193 ? -11.644 -33.017 36.196 1.00 69.44 193 GLU A CA 1
ATOM 1497 C C . GLU A 1 193 ? -12.181 -34.063 35.197 1.00 69.44 193 GLU A C 1
ATOM 1499 O O . GLU A 1 193 ? -13.383 -34.300 35.134 1.00 69.44 193 GLU A O 1
ATOM 1504 N N . GLY A 1 194 ? -11.297 -34.702 34.422 1.00 59.00 194 GLY A N 1
ATOM 1505 C CA . GLY A 1 194 ? -11.622 -35.777 33.477 1.00 59.00 194 GLY A CA 1
ATOM 1506 C C . GLY A 1 194 ? -11.472 -37.201 34.032 1.00 59.00 194 GLY A C 1
ATOM 1507 O O . GLY A 1 194 ? -11.303 -38.126 33.236 1.00 59.00 194 GLY A O 1
ATOM 1508 N N . LYS A 1 195 ? -11.471 -37.384 35.358 1.00 48.81 195 LYS A N 1
ATOM 1509 C CA . LYS A 1 195 ? -11.449 -38.694 36.030 1.00 48.81 195 LYS A CA 1
ATOM 1510 C C . LYS A 1 195 ? -12.621 -38.860 36.981 1.00 48.81 195 LYS A C 1
ATOM 1512 O O . LYS A 1 195 ? -12.920 -37.889 37.706 1.00 48.81 195 LYS A O 1
#

Organism: NCBI:txid412755

Sequence (195 aa):
FIKLIGGKTEGGIAKEIKAEEKPAARAAPAGHPLREKNVFGTPKPAAGMNIAGSRDRATQNTGPLYTGKESFSTLMQDETYVDFNEIMQKLEAIKIPDGFERELIIIGNHAYSVVERVQTFLGKKQVSKEISKVGAIPEGIFFAEDYSPRILSENGKILAIEFLKRTSGPMDVKVEYKSKKEILKNQIKTQLEGK

Radius of gyration: 35.23 Å; Cα contacts (8 Å, |Δi|>4): 130; chains: 1; bounding box: 107×63×59 Å

Foldseek 3Di:
DDDDDDDDDDDDDDDDDDDDDDDDDDDDPDDDPPDDDPPDDDDDDDPPDPDPDPPPDPPPPPDPDPPVPVVVVVVVPPPPPQPPVVVVVVVVVDDDDPQKDWAWKDFPPWIKGFDWDFDQDPNDTDTDTDIGTDDDDDDDDDDPPQWDWDFDDDPNHTGMITTIHGPPPDPPPPVVPCDPVNVVVVVVVVVVVVD